Protein AF-A0A519ZP17-F1 (afdb_monomer)

Sequence (312 aa):
MTKTNIVWSWAARLLVGLALVLLCAWGAALWYFNRPVEPPTRAQSQVAFERAVSWFKANEQTVLQDSNSALWLMIDHAARIKQDAYLGGLVQRHLALVYPQNNAAQDIWHRIVAPDGAAGRYTASERDGWDPYQRFLAYALTCDGSLSADPDVAAHLSPQACRPMHRKVWAGDPVCSTHQAVGLMLMQRERCGDQAAVSTVLDEVVADIDEQLHWDVVVRDAYLQRVLLLMWHADSASAAKPIWLVRVLRAQSADGGWSPRRQMPEWPAWLQPSLVRDFAARWRPGLAAHAGNASDFHASAQGLLITALASR

Mean predicted aligned error: 4.71 Å

Radius of gyration: 22.15 Å; Cα contacts (8 Å, |Δi|>4): 394; chains: 1; bounding box: 51×78×59 Å

Secondary structure (DSSP, 8-state):
--HHHHHHHHHHHHHHHHHHHHHHHHHHHHHHHT---PPPPHHHHHHHHHHHHHHHHHTHHHHHT---HHHHHHHHHHHHHHT-HHHHHHHHHHHHHHS-TTTGGG-TTHHHH-TTS------HHHHHTS-HHHHHHHHHHH--HHHHT-HHHHHHTSTTTT-SHIIIIITT-TTHHHHHHHHHHHHHHHT-S-HHHHHHHHHHHHHHHHHHHHH--SBSHHHHHHHHHHHHHTTSGGGS-HHHHHHHHHTB-TTS-B-SS-B-TTS-GGG-HHHHHHHHHHH-GGG-TT---S-BHHHHHHHHHHHHHHT-

Foldseek 3Di:
DDPVVVVVVVVVVVVVVVVVVVVVVLVVLLCVLQPADDFDDLVLLVVLLVLLVLLCVVCLVVLLPDPQLLLLLLLLLLCVLVVPPSSVVSSVSSCCVVPPPVCQQQDCSNCSNVVPTHRHDDDPVVLVPDDLLVLLLSCLRRLDPVSVPPVSNVLLLDLCNCPPVVVRCVVHPVCRLLSSLSSLVSNCVVVRDDVVSSVVSNVSSLVVLLVSSSNPQWDALSLLSSQLSQCVVVLANVSDRSSSLVQLSLQQDPSSAHDRDTANSPDDPVPGPLVVQVVVCVVPVVSCPRPDPDGDSSRSSSSSSSSSSSND

Structure (mmCIF, N/CA/C/O backbone):
data_AF-A0A519ZP17-F1
#
_entry.id   AF-A0A519ZP17-F1
#
loop_
_atom_site.group_PDB
_atom_site.id
_atom_site.type_symbol
_atom_site.label_atom_id
_atom_site.label_alt_id
_atom_site.label_comp_id
_atom_site.label_asym_id
_atom_site.label_entity_id
_atom_site.label_seq_id
_atom_site.pdbx_PDB_ins_code
_atom_site.Cartn_x
_atom_site.Cartn_y
_atom_site.Cartn_z
_atom_site.occupancy
_atom_site.B_iso_or_equiv
_atom_site.auth_seq_id
_atom_site.auth_comp_id
_atom_site.auth_asym_id
_atom_site.auth_atom_id
_atom_site.pdbx_PDB_model_num
ATOM 1 N N . MET A 1 1 ? -13.020 47.533 -37.081 1.00 55.62 1 MET A N 1
ATOM 2 C CA . MET A 1 1 ? -12.930 46.517 -36.007 1.00 55.62 1 MET A CA 1
ATOM 3 C C . MET A 1 1 ? -14.091 45.551 -36.155 1.00 55.62 1 MET A C 1
ATOM 5 O O . MET A 1 1 ? -15.238 45.962 -36.049 1.00 55.62 1 MET A O 1
ATOM 9 N N . THR A 1 2 ? -13.808 44.302 -36.504 1.00 63.81 2 THR A N 1
ATOM 10 C CA . THR A 1 2 ? -14.814 43.279 -36.806 1.00 63.81 2 THR A CA 1
ATOM 11 C C . THR A 1 2 ? -15.358 42.665 -35.513 1.00 63.81 2 THR A C 1
ATOM 13 O O . THR A 1 2 ? -14.607 42.431 -34.567 1.00 63.81 2 THR A O 1
ATOM 16 N N . LYS A 1 3 ? -16.671 42.388 -35.460 1.00 71.12 3 LYS A N 1
ATOM 17 C CA . LYS A 1 3 ? -17.362 41.776 -34.302 1.00 71.12 3 LYS A CA 1
ATOM 18 C C . LYS A 1 3 ? -16.679 40.497 -33.786 1.00 71.12 3 LYS A C 1
ATOM 20 O O . LYS A 1 3 ? -16.780 40.182 -32.605 1.00 71.12 3 LYS A O 1
ATOM 25 N N . THR A 1 4 ? -15.936 39.803 -34.647 1.00 74.31 4 THR A N 1
ATOM 26 C CA . THR A 1 4 ? -15.132 38.622 -34.315 1.00 74.31 4 THR A CA 1
ATOM 27 C C . THR A 1 4 ? -14.097 38.893 -33.220 1.00 74.31 4 THR A C 1
ATOM 29 O O . THR A 1 4 ? -13.963 38.080 -32.313 1.00 74.31 4 THR A O 1
ATOM 32 N N . ASN A 1 5 ? -13.422 40.048 -33.226 1.00 77.25 5 ASN A N 1
ATOM 33 C CA . ASN A 1 5 ? -12.350 40.339 -32.262 1.00 77.25 5 ASN A CA 1
ATOM 34 C C . ASN A 1 5 ? -12.874 40.513 -30.827 1.00 77.25 5 ASN A C 1
ATOM 36 O O . ASN A 1 5 ? -12.161 40.226 -29.869 1.00 77.25 5 ASN A O 1
ATOM 40 N N . ILE A 1 6 ? -14.131 40.941 -30.675 1.00 81.12 6 ILE A N 1
ATOM 41 C CA . ILE A 1 6 ? -14.766 41.124 -29.365 1.00 81.12 6 ILE A CA 1
ATOM 42 C C . ILE A 1 6 ? -15.122 39.762 -28.753 1.00 81.12 6 ILE A C 1
ATOM 44 O O . ILE A 1 6 ? -14.829 39.517 -27.585 1.00 81.12 6 ILE A O 1
ATOM 48 N N . VAL A 1 7 ? -15.702 38.845 -29.537 1.00 83.06 7 VAL A N 1
ATOM 49 C CA . VAL A 1 7 ? -16.111 37.511 -29.052 1.00 83.06 7 VAL A CA 1
ATOM 50 C C . VAL A 1 7 ? -14.903 36.694 -28.582 1.00 83.06 7 VAL A C 1
ATOM 52 O O . VAL A 1 7 ? -14.936 36.129 -27.488 1.00 83.06 7 VAL A O 1
ATOM 55 N N . TRP A 1 8 ? -13.808 36.706 -29.349 1.00 86.25 8 TRP A N 1
ATOM 56 C CA . TRP A 1 8 ? -12.568 36.027 -28.961 1.00 86.25 8 TRP A CA 1
ATOM 57 C C . TRP A 1 8 ? -11.977 36.577 -27.655 1.00 86.25 8 TRP A C 1
ATOM 59 O O . TRP A 1 8 ? -11.499 35.793 -26.835 1.00 86.25 8 TRP A O 1
ATOM 69 N N . SER A 1 9 ? -12.068 37.890 -27.395 1.00 90.12 9 SER A N 1
ATOM 70 C CA . SER A 1 9 ? -11.546 38.456 -26.143 1.00 90.12 9 SER A CA 1
ATOM 71 C C . SER A 1 9 ? -12.355 38.027 -24.917 1.00 90.12 9 SER A C 1
ATOM 73 O O . SER A 1 9 ? -11.781 37.799 -23.855 1.00 90.12 9 SER A O 1
ATOM 75 N N . TRP A 1 10 ? -13.682 37.903 -25.042 1.00 93.88 10 TRP A N 1
ATOM 76 C CA . TRP A 1 10 ? -14.537 37.434 -23.943 1.00 93.88 10 TRP A CA 1
ATOM 77 C C . TRP A 1 10 ? -14.325 35.952 -23.640 1.00 93.88 10 TRP A C 1
ATOM 79 O O . TRP A 1 10 ? -14.161 35.597 -22.475 1.00 93.88 10 TRP A O 1
ATOM 89 N N . ALA A 1 11 ? -14.260 35.107 -24.673 1.00 93.31 11 ALA A N 1
ATOM 90 C CA . ALA A 1 11 ? -13.988 33.682 -24.505 1.00 93.31 11 ALA A CA 1
ATOM 91 C C . ALA A 1 11 ? -12.621 33.443 -23.843 1.00 93.31 11 ALA A C 1
ATOM 93 O O . ALA A 1 11 ? -12.532 32.687 -22.879 1.00 93.31 11 ALA A O 1
ATOM 94 N N . ALA A 1 12 ? -11.574 34.147 -24.291 1.00 95.12 12 ALA A N 1
ATOM 95 C CA . ALA A 1 12 ? -10.247 34.056 -23.684 1.00 95.12 12 ALA A CA 1
ATOM 96 C C . ALA A 1 12 ? -10.251 34.483 -22.206 1.00 95.12 12 ALA A C 1
ATOM 98 O O . ALA A 1 12 ? -9.712 33.772 -21.363 1.00 95.12 12 ALA A O 1
ATOM 99 N N . ARG A 1 13 ? -10.907 35.602 -21.862 1.00 96.00 13 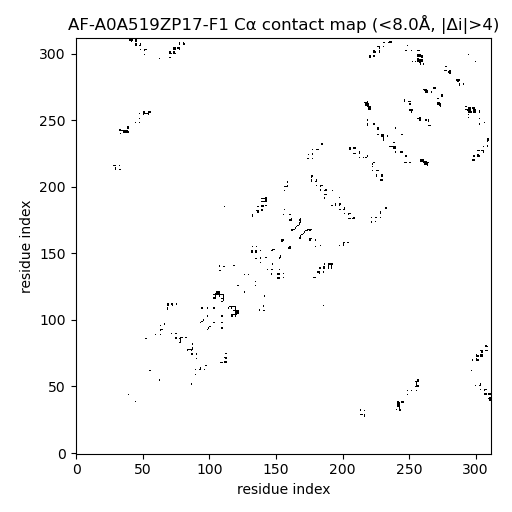ARG A N 1
ATOM 100 C CA . ARG A 1 13 ? -11.034 36.059 -20.464 1.00 96.00 13 ARG A CA 1
ATOM 101 C C . ARG A 1 13 ? -11.785 35.057 -19.590 1.00 96.00 13 ARG A C 1
ATOM 103 O O . ARG A 1 13 ? -11.377 34.834 -18.456 1.00 96.00 13 ARG A O 1
ATOM 110 N N . LEU A 1 14 ? -12.851 34.448 -20.110 1.00 96.50 14 LEU A N 1
ATOM 111 C CA . LEU A 1 14 ? -13.619 33.435 -19.388 1.00 96.50 14 LEU A CA 1
ATOM 112 C C . LEU A 1 14 ? -12.800 32.159 -19.166 1.00 96.50 14 LEU A C 1
ATOM 114 O O . LEU A 1 14 ? -12.802 31.633 -18.058 1.00 96.50 14 LEU A O 1
ATOM 118 N N . LEU A 1 15 ? -12.062 31.693 -20.178 1.00 96.44 15 LEU A N 1
ATOM 119 C CA . LEU A 1 15 ? -11.172 30.535 -20.053 1.00 96.44 15 LEU A CA 1
ATOM 120 C C . LEU A 1 15 ? -10.050 30.786 -19.043 1.00 96.44 15 LEU A C 1
ATOM 122 O O . LEU A 1 15 ? -9.789 29.928 -18.205 1.00 96.44 15 LEU A O 1
ATOM 126 N N . VAL A 1 16 ? -9.429 31.968 -19.075 1.00 96.88 16 VAL A N 1
ATOM 127 C CA . VAL A 1 16 ? -8.419 32.365 -18.082 1.00 96.88 16 VAL A CA 1
ATOM 128 C C . VAL A 1 16 ? -9.035 32.435 -16.686 1.00 96.88 16 VAL A C 1
ATOM 130 O O . VAL A 1 16 ? -8.474 31.878 -15.748 1.00 96.88 16 VAL A O 1
ATOM 133 N N . GLY A 1 17 ? -10.207 33.059 -16.540 1.00 96.69 17 GLY A N 1
ATOM 134 C CA . GLY A 1 17 ? -10.924 33.120 -15.266 1.00 96.69 17 GLY A CA 1
ATOM 135 C C . GLY A 1 17 ? -11.247 31.732 -14.712 1.00 96.69 17 GLY A C 1
ATOM 136 O O . GLY A 1 17 ? -10.988 31.462 -13.542 1.00 96.69 17 GLY A O 1
ATOM 137 N N . LEU A 1 18 ? -11.736 30.822 -15.557 1.00 96.50 18 LEU A N 1
ATOM 138 C CA . LEU A 1 18 ? -12.014 29.439 -15.176 1.00 96.50 18 LEU A CA 1
ATOM 139 C C . LEU A 1 18 ? -10.736 28.690 -14.780 1.00 96.50 18 LEU A C 1
ATOM 141 O O . LEU A 1 18 ? -10.725 28.016 -13.754 1.00 96.50 18 LEU A O 1
ATOM 145 N N . ALA A 1 19 ? -9.655 28.830 -15.551 1.00 96.81 19 ALA A N 1
ATOM 146 C CA . ALA A 1 19 ? -8.371 28.208 -15.239 1.00 96.81 19 ALA A CA 1
ATOM 147 C C . ALA A 1 19 ? -7.822 28.684 -13.885 1.00 96.81 19 ALA A C 1
ATOM 149 O O . ALA A 1 19 ? -7.360 27.864 -13.096 1.00 96.81 19 ALA A O 1
ATOM 150 N N . LEU A 1 20 ? -7.932 29.982 -13.582 1.00 97.62 20 LEU A N 1
ATOM 151 C CA . LEU A 1 20 ? -7.538 30.539 -12.286 1.00 97.62 20 LEU A CA 1
ATOM 152 C C . LEU A 1 20 ? -8.388 29.980 -11.143 1.00 97.62 20 LEU A C 1
ATOM 154 O O . LEU A 1 20 ? -7.837 29.576 -10.124 1.00 97.62 20 LEU A O 1
ATOM 158 N N . VAL A 1 21 ? -9.711 29.895 -11.315 1.00 96.94 21 VAL A N 1
ATOM 159 C CA . VAL A 1 21 ? -10.602 29.298 -10.306 1.00 96.94 21 VAL A CA 1
ATOM 160 C C . VAL A 1 21 ? -10.237 27.837 -10.050 1.00 96.94 21 VAL A C 1
ATOM 162 O O . VAL A 1 21 ? -10.131 27.435 -8.893 1.00 96.94 21 VAL A O 1
ATOM 165 N N . LEU A 1 22 ? -10.000 27.050 -11.103 1.00 94.44 22 LEU A N 1
ATOM 166 C CA . LEU A 1 22 ? -9.597 25.648 -10.974 1.00 94.44 22 LEU A CA 1
ATOM 167 C C . LEU A 1 22 ? -8.231 25.508 -10.294 1.00 94.44 22 LEU A C 1
ATOM 169 O O . LEU A 1 22 ? -8.074 24.651 -9.429 1.00 94.44 22 LEU A O 1
ATOM 173 N N . LEU A 1 23 ? -7.269 26.370 -10.630 1.00 95.31 23 LEU A N 1
ATOM 174 C CA . LEU A 1 23 ? -5.950 26.382 -10.003 1.00 95.31 23 LEU A CA 1
ATOM 175 C C . LEU A 1 23 ? -6.035 26.744 -8.514 1.00 95.31 23 LEU A C 1
ATOM 177 O O . LEU A 1 23 ? -5.423 26.073 -7.686 1.00 95.31 23 LEU A O 1
ATOM 181 N N . CYS A 1 24 ? -6.823 27.759 -8.153 1.00 96.38 24 CYS A N 1
ATOM 182 C CA . CYS A 1 24 ? -7.057 28.134 -6.760 1.00 96.38 24 CYS A CA 1
ATOM 183 C C . CYS A 1 24 ? -7.782 27.027 -5.987 1.00 96.38 24 CYS A C 1
ATOM 185 O O . CYS A 1 24 ? -7.394 26.720 -4.863 1.00 96.38 24 CYS A O 1
ATOM 187 N N . ALA A 1 25 ? -8.799 26.400 -6.585 1.00 91.50 25 ALA A N 1
ATOM 188 C CA . ALA A 1 25 ? -9.511 25.280 -5.978 1.00 91.50 25 ALA A CA 1
ATOM 189 C C . ALA A 1 25 ? -8.583 24.076 -5.758 1.00 91.50 25 ALA A C 1
ATOM 191 O O . ALA A 1 25 ? -8.610 23.466 -4.691 1.00 91.50 25 ALA A O 1
ATOM 192 N N . TRP A 1 26 ? -7.722 23.772 -6.732 1.00 90.94 26 TRP A N 1
ATOM 193 C CA . TRP A 1 26 ? -6.713 22.724 -6.618 1.00 90.94 26 TRP A CA 1
ATOM 194 C C . TRP A 1 26 ? -5.678 23.038 -5.533 1.00 90.94 26 TRP A C 1
ATOM 196 O O . TRP A 1 26 ? -5.412 22.194 -4.683 1.00 90.94 26 TRP A O 1
ATOM 206 N N . GLY A 1 27 ? -5.153 24.266 -5.493 1.00 94.88 27 GLY A N 1
ATOM 207 C CA . GLY A 1 27 ? -4.228 24.708 -4.447 1.00 94.88 27 GLY A CA 1
ATOM 208 C C . GLY A 1 27 ? -4.847 24.650 -3.047 1.00 94.88 27 GLY A C 1
ATOM 209 O O . GLY A 1 27 ? -4.216 24.163 -2.111 1.00 94.88 27 GLY A O 1
ATOM 210 N N . ALA A 1 28 ? -6.108 25.070 -2.906 1.00 93.62 28 ALA A N 1
ATOM 211 C CA . ALA A 1 28 ? -6.853 24.967 -1.654 1.00 93.62 28 ALA A CA 1
ATOM 212 C C . ALA A 1 28 ? -7.086 23.507 -1.241 1.00 93.62 28 ALA A C 1
ATOM 214 O O . ALA A 1 28 ? -6.937 23.178 -0.065 1.00 93.62 28 ALA A O 1
ATOM 215 N N . ALA A 1 29 ? -7.405 22.624 -2.195 1.00 90.12 29 ALA A N 1
ATOM 216 C CA . ALA A 1 29 ? -7.529 21.193 -1.946 1.00 90.12 29 ALA A CA 1
ATOM 217 C C . ALA A 1 29 ? -6.195 20.604 -1.469 1.00 90.12 29 ALA A C 1
ATOM 219 O O . ALA A 1 29 ? -6.153 20.009 -0.396 1.00 90.12 29 ALA A O 1
ATOM 220 N N . LEU A 1 30 ? -5.098 20.824 -2.198 1.00 93.69 30 LEU A N 1
ATOM 221 C CA . LEU A 1 30 ? -3.771 20.335 -1.814 1.00 93.69 30 LEU A CA 1
ATOM 222 C C . LEU A 1 30 ? -3.359 20.806 -0.421 1.00 93.69 30 LEU A C 1
ATOM 224 O O . LEU A 1 30 ? -2.931 19.986 0.392 1.00 93.69 30 LEU A O 1
ATOM 228 N N . TRP A 1 31 ? -3.538 22.096 -0.123 1.00 95.44 31 TRP A N 1
ATOM 229 C CA . TRP A 1 31 ? -3.288 22.632 1.212 1.00 95.44 31 TRP A CA 1
ATOM 230 C C . TRP A 1 31 ? -4.156 21.933 2.258 1.00 95.44 31 TRP A C 1
ATOM 232 O O . TRP A 1 31 ? -3.644 21.457 3.267 1.00 95.44 31 TRP A O 1
ATOM 242 N N . TYR A 1 32 ? -5.461 21.812 2.006 1.00 94.06 32 TYR A N 1
ATOM 243 C CA . TYR A 1 32 ? -6.393 21.193 2.941 1.00 94.06 32 TYR A CA 1
ATOM 244 C C . TYR A 1 32 ? -6.018 19.734 3.229 1.00 94.06 32 TYR A C 1
ATOM 246 O O . TYR A 1 32 ? -5.981 19.342 4.394 1.00 94.06 32 TYR A O 1
ATOM 254 N N . PHE A 1 33 ? -5.689 18.940 2.209 1.00 92.44 33 PHE A N 1
ATOM 255 C CA . PHE A 1 33 ? -5.347 17.520 2.355 1.00 92.44 33 PHE A CA 1
ATOM 256 C C . PHE A 1 33 ? -3.939 17.264 2.913 1.00 92.44 33 PHE A C 1
ATOM 258 O O . PHE A 1 33 ? -3.651 16.144 3.329 1.00 92.44 33 PHE A O 1
ATOM 265 N N . ASN A 1 34 ? -3.095 18.297 2.992 1.00 95.81 34 ASN A N 1
ATOM 266 C CA . ASN A 1 34 ? -1.753 18.236 3.579 1.00 95.81 34 ASN A CA 1
ATOM 267 C C . ASN A 1 34 ? -1.584 19.120 4.824 1.00 95.81 34 ASN A C 1
ATOM 269 O O . ASN A 1 34 ? -0.463 19.295 5.304 1.00 95.81 34 ASN A O 1
ATOM 273 N N . ARG A 1 35 ? -2.670 19.699 5.348 1.00 96.56 35 ARG A N 1
ATOM 274 C CA . ARG A 1 35 ? -2.608 20.611 6.494 1.00 96.56 35 ARG A CA 1
ATOM 275 C C . ARG A 1 35 ? -2.089 19.896 7.748 1.00 96.56 35 ARG A C 1
ATOM 277 O O . ARG A 1 35 ? -2.378 18.709 7.934 1.00 96.56 35 ARG A O 1
ATOM 284 N N . PRO A 1 36 ? -1.392 20.607 8.648 1.00 97.00 36 PRO A N 1
ATOM 285 C CA . PRO A 1 36 ? -1.054 20.054 9.949 1.00 97.00 36 PRO A CA 1
ATOM 286 C C . PRO A 1 36 ? -2.335 19.757 10.736 1.00 97.00 36 PRO A C 1
ATOM 288 O O . PRO A 1 36 ? -3.261 20.569 10.783 1.00 97.00 36 PRO A O 1
ATOM 291 N N . VAL A 1 37 ? -2.380 18.583 11.353 1.00 97.50 37 VAL A N 1
ATOM 292 C CA . VAL A 1 37 ? -3.405 18.179 12.319 1.00 97.50 37 VAL A CA 1
ATOM 293 C C . VAL A 1 37 ? -2.725 17.431 13.454 1.00 97.50 37 VAL A C 1
ATOM 295 O O . VAL A 1 37 ? -1.605 16.941 13.290 1.00 97.50 37 VAL A O 1
ATOM 298 N N . GLU A 1 38 ? -3.402 17.324 14.590 1.00 97.00 38 GLU A N 1
ATOM 299 C CA . GLU A 1 38 ? -2.928 16.466 15.670 1.00 97.00 38 GLU A CA 1
ATOM 300 C C . GLU A 1 38 ? -2.868 15.002 15.200 1.00 97.00 38 GLU A C 1
ATOM 302 O O . GLU A 1 38 ? -3.787 14.538 14.509 1.00 97.00 38 GLU A O 1
ATOM 307 N N . PRO A 1 39 ? -1.794 14.265 15.535 1.00 96.75 39 PRO A N 1
ATOM 308 C CA . PRO A 1 39 ? -1.727 12.837 15.263 1.00 96.75 39 PRO A CA 1
ATOM 309 C C . PRO A 1 39 ? -2.848 12.098 16.006 1.00 96.75 39 PRO A C 1
ATOM 311 O O . PRO A 1 39 ? -3.159 12.458 17.145 1.00 96.75 39 PRO A O 1
ATOM 314 N N . PRO A 1 40 ? -3.445 11.049 15.405 1.00 97.06 40 PRO A N 1
ATOM 315 C CA . PRO A 1 40 ? -4.357 10.175 16.124 1.00 97.06 40 PRO A CA 1
ATOM 316 C C . PRO A 1 40 ? -3.702 9.633 17.389 1.00 97.06 40 PRO A C 1
ATOM 318 O O . PRO A 1 40 ? -2.529 9.255 17.388 1.00 97.06 40 PRO A O 1
ATOM 321 N N . THR A 1 41 ? -4.463 9.570 18.474 1.00 97.12 41 THR A N 1
ATOM 322 C CA . THR A 1 41 ? -3.961 8.979 19.712 1.00 97.12 41 THR A CA 1
ATOM 323 C C . THR A 1 41 ? -3.828 7.466 19.552 1.00 97.12 41 THR A C 1
ATOM 325 O O . THR A 1 41 ? -4.578 6.832 18.804 1.00 97.12 41 THR A O 1
ATOM 328 N N . ARG A 1 42 ? -2.926 6.849 20.325 1.00 96.88 42 ARG A N 1
ATOM 329 C CA . ARG A 1 42 ? -2.805 5.381 20.380 1.00 96.88 42 ARG A CA 1
ATOM 330 C C . ARG A 1 42 ? -4.145 4.695 20.654 1.00 96.88 42 ARG A C 1
ATOM 332 O O . ARG A 1 42 ? -4.436 3.670 20.049 1.00 96.88 42 ARG A O 1
ATOM 339 N N . ALA A 1 43 ? -4.976 5.284 21.517 1.00 97.88 43 ALA A N 1
ATOM 340 C CA . ALA A 1 43 ? -6.309 4.775 21.831 1.00 97.88 43 ALA A CA 1
ATOM 341 C C . ALA A 1 43 ? -7.256 4.812 20.619 1.00 97.88 43 ALA A C 1
ATOM 343 O O . ALA A 1 43 ? -7.972 3.844 20.383 1.00 97.88 43 ALA A O 1
ATOM 344 N N . GLN A 1 44 ? -7.238 5.884 19.818 1.00 97.69 44 GLN A N 1
ATOM 345 C CA . GLN A 1 44 ? -8.034 5.956 18.584 1.00 97.69 44 GLN A CA 1
ATOM 346 C C . GLN A 1 44 ? -7.613 4.872 17.584 1.00 97.69 44 GLN A C 1
ATOM 348 O O . GLN A 1 44 ? -8.469 4.180 17.033 1.00 97.69 44 GLN A O 1
ATOM 353 N N . SER A 1 45 ? -6.305 4.687 17.392 1.00 97.75 45 SER A N 1
ATOM 354 C CA . SER A 1 45 ? -5.760 3.636 16.525 1.00 97.75 45 SER A CA 1
ATOM 355 C C . SER A 1 45 ? -6.092 2.231 17.039 1.00 97.75 45 SER A C 1
ATOM 357 O O . SER A 1 45 ? -6.437 1.359 16.248 1.00 97.75 45 SER A O 1
ATOM 359 N N . GLN A 1 46 ? -6.046 2.018 18.359 1.00 98.12 46 GLN A N 1
ATOM 360 C CA . GLN A 1 46 ? -6.408 0.749 18.996 1.00 98.12 46 GLN A CA 1
ATOM 361 C C . GLN A 1 46 ? -7.887 0.402 18.782 1.00 98.12 46 GLN A C 1
ATOM 363 O O . GLN A 1 46 ? -8.196 -0.714 18.374 1.00 98.12 46 GLN A O 1
ATOM 368 N N . VAL A 1 47 ? -8.798 1.359 18.985 1.00 98.31 47 VAL A N 1
ATOM 369 C CA . VAL A 1 47 ? -10.234 1.152 18.727 1.00 98.31 47 VAL A CA 1
ATOM 370 C C . VAL A 1 47 ? -10.476 0.801 17.258 1.00 98.31 47 VAL A C 1
ATOM 372 O O . VAL A 1 47 ? -11.258 -0.098 16.952 1.00 98.31 47 VAL A O 1
ATOM 375 N N . ALA A 1 48 ? -9.792 1.476 16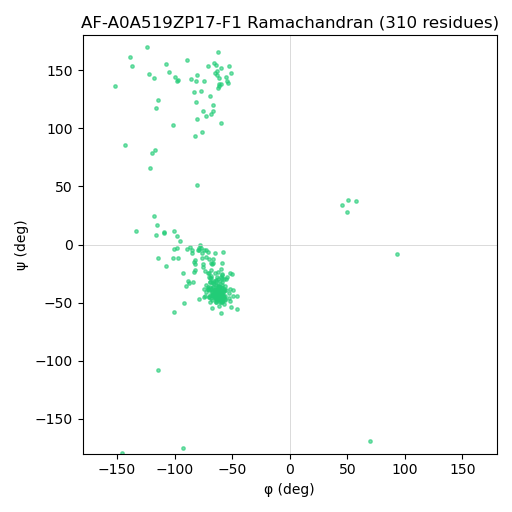.331 1.00 98.19 48 ALA A N 1
ATOM 376 C CA . ALA A 1 48 ? -9.899 1.153 14.912 1.00 98.19 48 ALA A CA 1
ATOM 377 C C . ALA A 1 48 ? -9.370 -0.260 14.599 1.00 98.19 48 ALA A C 1
ATOM 379 O O . ALA A 1 48 ? -10.021 -0.995 13.857 1.00 98.19 48 ALA A O 1
ATOM 380 N N . PHE A 1 49 ? -8.254 -0.672 15.208 1.00 98.62 49 PHE A N 1
ATOM 381 C CA . PHE A 1 49 ? -7.718 -2.031 15.084 1.00 98.62 49 PHE A CA 1
ATOM 382 C C . PHE A 1 49 ? -8.716 -3.091 15.581 1.00 98.62 49 PHE A C 1
ATOM 384 O O . PHE A 1 49 ? -9.006 -4.050 14.873 1.00 98.62 49 PHE A O 1
ATOM 391 N N . GLU A 1 50 ? -9.316 -2.905 16.757 1.00 98.56 50 GLU A N 1
ATOM 392 C CA . GLU A 1 50 ? -10.293 -3.850 17.326 1.00 98.56 50 GLU A CA 1
ATOM 393 C C . GLU A 1 50 ? -11.552 -3.994 16.459 1.00 98.56 50 GLU A C 1
ATOM 395 O O . GLU A 1 50 ? -12.089 -5.096 16.283 1.00 98.56 50 GLU A O 1
ATOM 400 N N . ARG A 1 51 ? -12.010 -2.888 15.862 1.00 98.56 51 ARG A N 1
ATOM 401 C CA . ARG A 1 51 ? -13.105 -2.902 14.885 1.00 98.56 51 ARG A CA 1
ATOM 402 C C . ARG A 1 51 ? -12.715 -3.660 13.617 1.00 98.56 51 ARG A C 1
ATOM 404 O O . ARG A 1 51 ? -13.523 -4.441 13.123 1.00 98.56 51 ARG A O 1
ATOM 411 N N . ALA A 1 52 ? -11.481 -3.499 13.140 1.00 98.56 52 ALA A N 1
ATOM 412 C CA . ALA A 1 52 ? -10.961 -4.257 12.006 1.00 98.56 52 ALA A CA 1
ATOM 413 C C . ALA A 1 52 ? -10.912 -5.762 12.311 1.00 98.56 52 ALA A C 1
ATOM 415 O O . ALA A 1 52 ? -11.421 -6.564 11.533 1.00 98.56 52 ALA A O 1
ATOM 416 N N . VAL A 1 53 ? -10.405 -6.161 13.482 1.00 98.75 53 VAL A N 1
ATOM 417 C CA . VAL A 1 53 ? -10.428 -7.565 13.933 1.00 98.75 53 VAL A CA 1
ATOM 418 C C . VAL A 1 53 ? -11.859 -8.111 13.984 1.00 98.75 53 VAL A C 1
ATOM 420 O O . VAL A 1 53 ? -12.113 -9.240 13.562 1.00 98.75 53 VAL A O 1
ATOM 423 N N . SER A 1 54 ? -12.812 -7.310 14.462 1.00 98.56 54 SER A N 1
ATOM 424 C CA . SER A 1 54 ? -14.231 -7.686 14.492 1.00 98.56 54 SER A CA 1
ATOM 425 C C . SER A 1 54 ? -14.806 -7.889 13.087 1.00 98.56 54 SER A C 1
ATOM 427 O O . SER A 1 54 ? -15.536 -8.854 12.862 1.00 98.56 54 SER A O 1
ATOM 429 N N . TRP A 1 55 ? -14.421 -7.045 12.125 1.00 98.38 55 TRP A N 1
ATOM 430 C CA . TRP A 1 55 ? -14.775 -7.223 10.718 1.00 98.38 55 TRP A CA 1
ATOM 431 C C . TRP A 1 55 ? -14.228 -8.540 10.156 1.00 98.38 55 TRP A C 1
ATOM 433 O O . TRP A 1 55 ? -14.974 -9.292 9.528 1.00 98.38 55 TRP A O 1
ATOM 443 N N . PHE A 1 56 ? -12.964 -8.870 10.443 1.00 98.62 56 PHE A N 1
ATOM 444 C CA . PHE A 1 56 ? -12.355 -10.137 10.028 1.00 98.62 56 PHE A CA 1
ATOM 445 C C . PHE A 1 56 ? -13.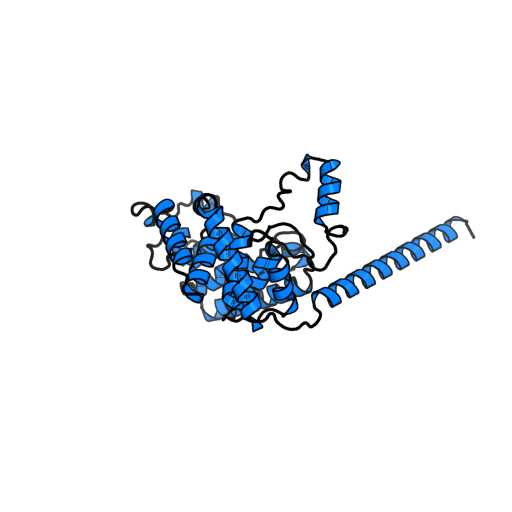068 -11.356 10.620 1.00 98.62 56 PHE A C 1
ATOM 447 O O . PHE A 1 56 ? -13.220 -12.351 9.922 1.00 98.62 56 PHE A O 1
ATOM 454 N N . LYS A 1 57 ? -13.538 -11.288 11.873 1.00 98.62 57 LYS A N 1
ATOM 455 C CA . LYS A 1 57 ? -14.359 -12.351 12.492 1.00 98.62 57 LYS A CA 1
ATOM 456 C C . LYS A 1 57 ? -15.693 -12.532 11.778 1.00 98.62 57 LYS A C 1
ATOM 458 O O . LYS A 1 57 ? -16.100 -13.656 11.505 1.00 98.62 57 LYS A O 1
ATOM 463 N N . ALA A 1 58 ? -16.365 -11.429 11.457 1.00 98.38 58 ALA A N 1
ATOM 464 C CA . ALA A 1 58 ? -17.659 -11.460 10.781 1.00 98.38 58 ALA A CA 1
ATOM 465 C C . ALA A 1 58 ? -17.571 -11.927 9.316 1.00 98.38 58 ALA A C 1
ATOM 467 O O . ALA A 1 58 ? -18.553 -12.434 8.782 1.00 98.38 58 ALA A O 1
ATOM 468 N N . ASN A 1 59 ? -16.406 -11.772 8.677 1.00 98.12 59 ASN A N 1
ATOM 469 C CA . ASN A 1 59 ? -16.184 -12.084 7.262 1.00 98.12 59 ASN A CA 1
ATOM 470 C C . ASN A 1 59 ? -15.176 -13.228 7.045 1.00 98.12 59 ASN A C 1
ATOM 472 O O . ASN A 1 59 ? -14.676 -13.393 5.933 1.00 98.12 59 ASN A O 1
ATOM 476 N N . GLU A 1 60 ? -14.880 -14.024 8.080 1.00 98.38 60 GLU A N 1
ATOM 477 C CA . GLU A 1 60 ? -13.810 -15.034 8.059 1.00 98.38 60 GLU A CA 1
ATOM 478 C C . GLU A 1 60 ? -13.925 -15.987 6.861 1.00 98.38 60 GLU A C 1
ATOM 480 O O . GLU A 1 60 ? -12.941 -16.219 6.163 1.00 98.38 60 GLU A O 1
ATOM 485 N N . GLN A 1 61 ? -15.127 -16.500 6.582 1.00 97.75 61 GLN A N 1
ATOM 486 C CA . GLN A 1 61 ? -15.342 -17.452 5.491 1.00 97.75 61 GLN A CA 1
ATOM 487 C C . GLN A 1 61 ? -14.966 -16.868 4.123 1.00 97.75 61 GLN A C 1
ATOM 489 O O . GLN A 1 61 ? -14.342 -17.557 3.321 1.00 97.75 61 GLN A O 1
ATOM 494 N N . THR A 1 62 ? -15.339 -15.615 3.860 1.00 96.44 62 THR A N 1
ATOM 495 C CA . THR A 1 62 ? -15.011 -14.924 2.606 1.00 96.44 62 THR A CA 1
ATOM 496 C C . THR A 1 62 ? -13.520 -14.623 2.534 1.00 96.44 62 THR A C 1
ATOM 498 O O . THR A 1 62 ? -12.901 -14.842 1.500 1.00 96.44 62 THR A O 1
ATOM 501 N N . VAL A 1 63 ? -12.932 -14.158 3.640 1.00 97.50 63 VAL A N 1
ATOM 502 C CA . VAL A 1 63 ? -11.502 -13.833 3.716 1.00 97.50 63 VAL A CA 1
ATOM 503 C C . VAL A 1 63 ? -10.646 -15.069 3.437 1.00 97.50 63 VAL A C 1
ATOM 505 O O . VAL A 1 63 ? -9.733 -14.995 2.625 1.00 97.50 63 VAL A O 1
ATOM 508 N N . LEU A 1 64 ? -10.965 -16.220 4.041 1.00 97.19 64 LEU A N 1
ATOM 509 C CA . LEU A 1 64 ? -10.210 -17.469 3.869 1.00 97.19 64 LEU A CA 1
ATOM 510 C C . LEU A 1 64 ? -10.150 -17.974 2.417 1.00 97.19 64 LEU A C 1
ATOM 512 O O . LEU A 1 64 ? -9.258 -18.754 2.097 1.00 97.19 64 LEU A O 1
ATOM 516 N N . GLN A 1 65 ? -11.077 -17.549 1.554 1.00 95.31 65 GLN A N 1
ATOM 517 C CA . GLN A 1 65 ? -11.119 -17.945 0.143 1.00 95.31 65 GLN A CA 1
ATOM 518 C C . GLN A 1 65 ? -10.173 -17.132 -0.748 1.00 95.31 65 GLN A C 1
ATOM 520 O O . GLN A 1 65 ? -9.952 -17.516 -1.895 1.00 95.31 65 GLN A O 1
ATOM 525 N N . ASP A 1 66 ? -9.629 -16.020 -0.256 1.00 95.38 66 ASP A N 1
ATOM 526 C CA . ASP A 1 66 ? -8.730 -15.175 -1.032 1.00 95.38 66 ASP A CA 1
ATOM 527 C C . ASP A 1 66 ? -7.291 -15.714 -0.990 1.00 95.38 66 ASP A C 1
ATOM 529 O O . ASP A 1 66 ? -6.755 -16.036 0.075 1.00 95.38 66 ASP A O 1
ATOM 533 N N . SER A 1 67 ? -6.662 -15.816 -2.160 1.00 93.81 67 SER A N 1
ATOM 534 C CA . SER A 1 67 ? -5.326 -16.390 -2.343 1.00 93.81 67 SER A CA 1
ATOM 535 C C . SER A 1 67 ? -4.205 -15.348 -2.422 1.00 93.81 67 SER A C 1
ATOM 537 O O . SER A 1 67 ? -3.069 -15.697 -2.736 1.00 93.81 67 SER A O 1
ATOM 539 N N . ASN A 1 68 ? -4.482 -14.064 -2.186 1.00 94.50 68 ASN A N 1
ATOM 540 C CA . ASN A 1 68 ? -3.471 -13.020 -2.292 1.00 94.50 68 ASN A CA 1
ATOM 541 C C . ASN A 1 68 ? -2.528 -13.025 -1.078 1.00 94.50 68 ASN A C 1
ATOM 543 O O . ASN A 1 68 ? -2.793 -12.417 -0.037 1.00 94.50 68 ASN A O 1
ATOM 547 N N . SER A 1 69 ? -1.377 -13.677 -1.234 1.00 95.38 69 SER A N 1
ATOM 548 C CA . SER A 1 69 ? -0.368 -13.825 -0.181 1.00 95.38 69 SER A CA 1
ATOM 549 C C . SER A 1 69 ? 0.180 -12.503 0.368 1.00 95.38 69 SER A C 1
ATOM 551 O O . SER A 1 69 ? 0.585 -12.454 1.529 1.00 95.38 69 SER A O 1
ATOM 553 N N . ALA A 1 70 ? 0.169 -11.412 -0.407 1.00 95.19 70 ALA A N 1
ATOM 554 C CA . ALA A 1 70 ? 0.594 -10.107 0.100 1.00 95.19 70 ALA A CA 1
ATOM 555 C C . ALA A 1 70 ? -0.373 -9.573 1.172 1.00 95.19 70 ALA A C 1
ATOM 557 O O . ALA A 1 70 ? 0.073 -9.004 2.166 1.00 95.19 70 ALA A O 1
ATOM 558 N N . LEU A 1 71 ? -1.683 -9.809 1.025 1.00 97.00 71 LEU A N 1
ATOM 559 C CA . LEU A 1 71 ? -2.684 -9.426 2.031 1.00 97.00 71 LEU A CA 1
ATOM 560 C C . LEU A 1 71 ? -2.569 -10.277 3.292 1.00 97.00 71 LEU A C 1
ATOM 562 O O . LEU A 1 71 ? -2.655 -9.766 4.408 1.00 97.00 71 LEU A O 1
ATOM 566 N N . TRP A 1 72 ? -2.309 -11.571 3.125 1.00 97.94 72 TRP A N 1
ATOM 567 C CA . TRP A 1 72 ? -2.089 -12.481 4.244 1.00 97.94 72 TRP A CA 1
ATOM 568 C C . TRP A 1 72 ? -0.822 -12.156 5.035 1.00 97.94 72 TRP A C 1
ATOM 570 O O . TRP A 1 72 ? -0.838 -12.252 6.262 1.00 97.94 72 TRP A O 1
ATOM 580 N N . LEU A 1 73 ? 0.233 -11.671 4.373 1.00 96.94 73 LEU A N 1
ATOM 581 C CA . LEU A 1 73 ? 1.405 -11.125 5.057 1.00 96.94 73 LEU A CA 1
ATOM 582 C C . LEU A 1 73 ? 1.053 -9.904 5.908 1.00 96.94 73 LEU A C 1
ATOM 584 O O . LEU A 1 73 ? 1.565 -9.770 7.018 1.00 96.94 73 LEU A O 1
ATOM 588 N N . MET A 1 74 ? 0.160 -9.033 5.429 1.00 98.00 74 MET A N 1
ATOM 589 C CA . MET A 1 74 ? -0.283 -7.880 6.217 1.00 98.00 74 MET A CA 1
ATOM 590 C C . MET A 1 74 ? -1.015 -8.317 7.493 1.00 98.00 74 MET A C 1
ATOM 592 O O . MET A 1 74 ? -0.771 -7.750 8.560 1.00 98.00 74 MET A O 1
ATOM 596 N N . ILE A 1 75 ? -1.866 -9.348 7.409 1.00 98.50 75 ILE A N 1
ATOM 597 C CA . ILE A 1 75 ? -2.536 -9.921 8.587 1.00 98.50 75 ILE A CA 1
ATOM 598 C C . ILE A 1 75 ? -1.518 -10.557 9.539 1.00 98.50 75 ILE A C 1
ATOM 600 O O . ILE A 1 75 ? -1.595 -10.308 10.740 1.00 98.50 75 ILE A O 1
ATOM 604 N N . ASP A 1 76 ? -0.564 -11.343 9.029 1.00 98.00 76 ASP A N 1
ATOM 605 C CA . ASP A 1 76 ? 0.478 -11.976 9.851 1.00 98.00 76 ASP A CA 1
ATOM 606 C C . ASP A 1 76 ? 1.313 -10.929 10.603 1.00 98.00 76 ASP A C 1
ATOM 608 O O . ASP A 1 76 ? 1.496 -11.025 11.818 1.00 98.00 76 ASP A O 1
ATOM 612 N N . HIS A 1 77 ? 1.731 -9.859 9.921 1.00 97.38 77 HIS A N 1
ATOM 613 C CA . HIS A 1 77 ? 2.423 -8.743 10.565 1.00 97.38 77 HIS A CA 1
ATOM 614 C C . HIS A 1 77 ? 1.556 -8.075 11.634 1.00 97.38 77 HIS A C 1
ATOM 616 O O . HIS A 1 77 ? 2.022 -7.872 12.755 1.00 97.38 77 HIS A O 1
ATOM 622 N N . ALA A 1 78 ? 0.291 -7.768 11.335 1.00 98.25 78 ALA A N 1
ATOM 623 C CA . ALA A 1 78 ? -0.615 -7.163 12.308 1.00 98.25 78 ALA A CA 1
ATOM 624 C C . ALA A 1 78 ? -0.809 -8.063 13.545 1.00 98.25 78 ALA A C 1
ATOM 626 O O . ALA A 1 78 ? -0.754 -7.576 14.679 1.00 98.25 78 ALA A O 1
ATOM 627 N N . ALA A 1 79 ? -0.954 -9.376 13.336 1.00 98.44 79 ALA A N 1
ATOM 628 C CA . ALA A 1 79 ? -1.063 -10.374 14.394 1.00 98.44 79 ALA A CA 1
ATOM 629 C C . ALA A 1 79 ? 0.171 -10.374 15.303 1.00 98.44 79 ALA A C 1
ATOM 631 O O . ALA A 1 79 ? 0.024 -10.354 16.523 1.00 98.44 79 ALA A O 1
ATOM 632 N N . ARG A 1 80 ? 1.384 -10.332 14.735 1.00 97.19 80 ARG A N 1
ATOM 633 C CA . ARG A 1 80 ? 2.641 -10.294 15.506 1.00 97.19 80 ARG A CA 1
ATOM 634 C C . ARG A 1 80 ? 2.806 -8.996 16.289 1.00 97.19 80 ARG A C 1
ATOM 636 O O . ARG A 1 80 ? 3.173 -9.040 17.459 1.00 97.19 80 ARG A O 1
ATOM 643 N N . ILE A 1 81 ? 2.501 -7.854 15.668 1.00 96.69 81 ILE A N 1
ATOM 644 C CA . ILE A 1 81 ? 2.605 -6.526 16.296 1.00 96.69 81 ILE A CA 1
ATOM 645 C C . ILE A 1 81 ? 1.712 -6.431 17.531 1.00 96.69 81 ILE A C 1
ATOM 647 O O . ILE A 1 81 ? 2.124 -5.896 18.559 1.00 96.69 81 ILE A O 1
ATOM 651 N N . LYS A 1 82 ? 0.480 -6.935 17.424 1.00 97.88 82 LYS A N 1
ATOM 652 C CA . LYS A 1 82 ? -0.533 -6.827 18.480 1.00 97.88 82 LYS A CA 1
ATOM 653 C C . LYS A 1 82 ? -0.634 -8.069 19.358 1.00 97.88 82 LYS A C 1
ATOM 655 O O . LYS A 1 82 ? -1.400 -8.049 20.315 1.00 97.88 82 LYS A O 1
ATOM 660 N N . GLN A 1 83 ? 0.132 -9.115 19.046 1.00 97.94 83 GLN A N 1
ATOM 661 C CA . GLN A 1 83 ? 0.032 -10.439 19.664 1.00 97.94 83 GLN A CA 1
ATOM 662 C C . GLN A 1 83 ? -1.419 -10.965 19.658 1.00 97.94 83 GLN A C 1
ATOM 664 O O . GLN A 1 83 ? -1.883 -11.577 20.619 1.00 97.94 83 GLN A O 1
ATOM 669 N N . ASP A 1 84 ? -2.156 -10.697 18.574 1.00 98.50 84 ASP A N 1
ATOM 670 C CA . ASP A 1 84 ? -3.567 -11.067 18.452 1.00 98.50 84 ASP A CA 1
ATOM 671 C C . ASP A 1 84 ? -3.699 -12.544 18.050 1.00 98.50 84 ASP A C 1
ATOM 673 O O . ASP A 1 84 ? -3.413 -12.942 16.916 1.00 98.50 84 ASP A O 1
ATOM 677 N N . ALA A 1 85 ? -4.143 -13.370 19.000 1.00 98.38 85 ALA A N 1
ATOM 678 C CA . ALA A 1 85 ? -4.264 -14.814 18.815 1.00 98.38 85 ALA A CA 1
ATOM 679 C C . ALA A 1 85 ? -5.289 -15.207 17.737 1.00 98.38 85 ALA A C 1
ATOM 681 O O . ALA A 1 85 ? -5.119 -16.232 17.074 1.00 98.38 85 ALA A O 1
ATOM 682 N N . TYR A 1 86 ? -6.348 -14.410 17.544 1.00 98.69 86 TYR A N 1
ATOM 683 C CA . TYR A 1 86 ? -7.349 -14.695 16.520 1.00 98.69 86 TYR A CA 1
ATOM 684 C C . TYR A 1 86 ? -6.755 -14.507 15.123 1.00 98.69 86 TYR A C 1
ATOM 686 O O . TYR A 1 86 ? -6.866 -15.417 14.302 1.00 98.69 86 TYR A O 1
ATOM 694 N N . LEU A 1 87 ? -6.093 -13.374 14.869 1.00 98.75 87 LEU A N 1
ATOM 695 C CA . LEU A 1 87 ? -5.456 -13.099 13.581 1.00 98.75 87 LEU A CA 1
ATOM 696 C C . LEU A 1 87 ? -4.344 -14.108 13.280 1.00 98.75 87 LEU A C 1
ATOM 698 O O . LEU A 1 87 ? -4.288 -14.636 12.172 1.00 98.75 87 LEU A O 1
ATOM 702 N N . GLY A 1 88 ? -3.517 -14.446 14.276 1.00 98.44 88 GLY A N 1
ATOM 703 C CA . GLY A 1 88 ? -2.500 -15.489 14.125 1.00 98.44 88 GLY A CA 1
ATOM 704 C C . GLY A 1 88 ? -3.119 -16.838 13.742 1.00 98.44 88 GLY A C 1
ATOM 705 O O . GLY A 1 88 ? -2.680 -17.483 12.792 1.00 98.44 88 GLY A O 1
ATOM 706 N N . GLY A 1 89 ? -4.202 -17.238 14.416 1.00 98.31 89 GLY A N 1
ATOM 707 C CA . GLY A 1 89 ? -4.948 -18.447 14.067 1.00 98.31 89 GLY A CA 1
ATOM 708 C C . GLY A 1 89 ? -5.610 -18.384 12.685 1.00 98.31 89 GLY A C 1
ATOM 709 O O . GLY A 1 89 ? -5.685 -19.407 12.007 1.00 98.31 89 GLY A O 1
ATOM 710 N N . LEU A 1 90 ? -6.084 -17.209 12.260 1.00 98.44 90 LEU A N 1
ATOM 711 C CA . LEU A 1 90 ? -6.692 -16.994 10.945 1.00 98.44 90 LEU A CA 1
ATOM 712 C C . LEU A 1 90 ? -5.675 -17.226 9.818 1.00 98.44 90 LEU A C 1
ATOM 714 O O . LEU A 1 90 ? -5.981 -17.949 8.872 1.00 98.44 90 LEU A O 1
ATOM 718 N N . VAL A 1 91 ? -4.450 -16.703 9.956 1.00 97.88 91 VAL A N 1
ATOM 719 C CA . VAL A 1 91 ? -3.349 -16.949 9.005 1.00 97.88 91 VAL A CA 1
ATOM 720 C C . VAL A 1 91 ? -3.031 -18.442 8.913 1.00 97.88 91 VAL A C 1
ATOM 722 O O . VAL A 1 91 ? -2.929 -18.980 7.814 1.00 97.88 91 VAL A O 1
ATOM 725 N N . GLN A 1 92 ? -2.943 -19.147 10.045 1.00 96.75 92 GLN A N 1
ATOM 726 C CA . GLN A 1 92 ? -2.676 -20.592 10.041 1.00 96.75 92 GLN A CA 1
ATOM 727 C C . GLN A 1 92 ? -3.784 -21.395 9.343 1.00 96.75 92 GLN A C 1
ATOM 729 O O . GLN A 1 92 ? -3.488 -22.333 8.603 1.00 96.75 92 GLN A O 1
ATOM 734 N N . ARG A 1 93 ? -5.058 -21.017 9.528 1.00 97.06 93 ARG A N 1
ATOM 735 C CA . ARG A 1 93 ? -6.185 -21.640 8.812 1.00 97.06 93 ARG A CA 1
ATOM 736 C C . ARG A 1 93 ? -6.103 -21.406 7.305 1.00 97.06 93 ARG A C 1
ATOM 738 O O . ARG A 1 93 ? -6.319 -22.352 6.553 1.00 97.06 93 ARG A O 1
ATOM 745 N N . HIS A 1 94 ? -5.758 -20.194 6.867 1.00 95.50 94 HIS A N 1
ATOM 746 C CA . HIS A 1 94 ? -5.533 -19.909 5.448 1.00 95.50 94 HIS A CA 1
ATOM 747 C C . HIS A 1 94 ? -4.399 -20.760 4.873 1.00 95.50 94 HIS A C 1
ATOM 749 O O . HIS A 1 94 ? -4.593 -21.422 3.856 1.00 95.50 94 HIS A O 1
ATOM 755 N N . LEU A 1 95 ? -3.249 -20.801 5.554 1.00 93.56 95 LEU A N 1
ATOM 756 C CA . LEU A 1 95 ? -2.105 -21.590 5.102 1.00 93.56 95 LEU A CA 1
ATOM 757 C C . LEU A 1 95 ? -2.461 -23.076 4.967 1.00 93.56 95 LEU A C 1
ATOM 759 O O . LEU A 1 95 ? -2.136 -23.693 3.958 1.00 93.56 95 LEU A O 1
ATOM 763 N N . ALA A 1 96 ? -3.198 -23.631 5.932 1.00 93.38 96 ALA A N 1
ATOM 764 C CA . ALA A 1 96 ? -3.664 -25.015 5.880 1.00 93.38 96 ALA A CA 1
ATOM 765 C C . ALA A 1 96 ? -4.675 -25.285 4.746 1.00 93.38 96 ALA A C 1
ATOM 767 O O . ALA A 1 96 ? -4.710 -26.398 4.222 1.00 93.38 96 ALA A O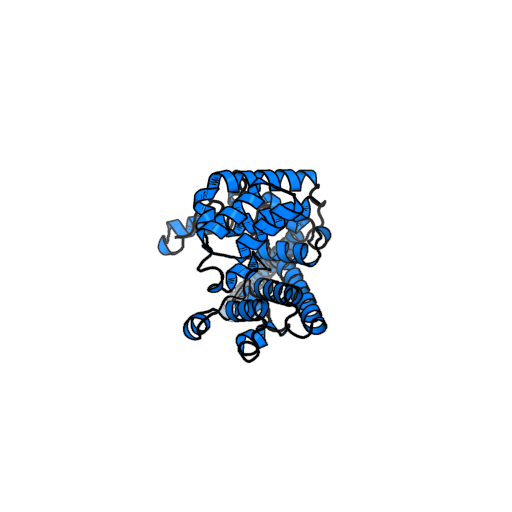 1
ATOM 768 N N . LEU A 1 97 ? -5.496 -24.293 4.379 1.00 92.12 97 LEU A N 1
ATOM 769 C CA . LEU A 1 97 ? -6.509 -24.409 3.327 1.00 92.12 97 LEU A CA 1
ATOM 770 C C . LEU A 1 97 ? -5.906 -24.296 1.920 1.00 92.12 97 LEU A C 1
ATOM 772 O O . LEU A 1 97 ? -6.239 -25.098 1.050 1.00 92.12 97 LEU A O 1
ATOM 776 N N . VAL A 1 98 ? -5.047 -23.298 1.695 1.00 88.88 98 VAL A N 1
ATOM 777 C CA . VAL A 1 98 ? -4.501 -22.966 0.367 1.00 88.88 98 VAL A CA 1
ATOM 778 C C . VAL A 1 98 ? -3.233 -23.757 0.055 1.00 88.88 98 VAL A C 1
ATOM 780 O O . VAL A 1 98 ? -3.024 -24.151 -1.091 1.00 88.88 98 VAL A O 1
ATOM 783 N N . TYR A 1 99 ? -2.423 -24.069 1.070 1.00 86.25 99 TYR A N 1
ATOM 784 C CA . TYR A 1 99 ? -1.143 -24.762 0.919 1.00 86.25 99 TYR A CA 1
ATOM 785 C C . TYR A 1 99 ? -1.126 -26.076 1.716 1.00 86.25 99 TYR A C 1
ATOM 787 O O . TYR A 1 99 ? -0.348 -26.220 2.666 1.00 86.25 99 TYR A O 1
ATOM 795 N N . PRO A 1 100 ? -1.960 -27.076 1.357 1.00 81.69 100 PRO A N 1
ATOM 796 C CA . PRO A 1 100 ? -1.890 -28.383 2.000 1.00 81.69 100 PRO A CA 1
ATOM 797 C C . PRO A 1 100 ? -0.462 -28.936 1.880 1.00 81.69 100 PRO A C 1
ATOM 799 O O . PRO A 1 100 ? 0.202 -28.726 0.864 1.00 81.69 100 PRO A O 1
ATOM 802 N N . GLN A 1 101 ? 0.022 -29.640 2.911 1.00 66.62 101 GLN A N 1
ATOM 803 C CA . GLN A 1 101 ? 1.456 -29.931 3.112 1.00 66.62 101 GLN A CA 1
ATOM 804 C C . GLN A 1 101 ? 2.187 -30.558 1.907 1.00 66.62 101 GLN A C 1
ATOM 806 O O . GLN A 1 101 ? 3.393 -30.376 1.766 1.00 66.62 101 GLN A O 1
ATOM 811 N N . ASN A 1 102 ? 1.475 -31.238 1.005 1.00 61.81 102 ASN A N 1
ATOM 812 C CA . ASN A 1 102 ? 2.055 -31.855 -0.191 1.00 61.81 102 ASN A CA 1
ATOM 813 C C . ASN A 1 102 ? 2.238 -30.883 -1.380 1.00 61.81 102 ASN A C 1
ATOM 815 O O . ASN A 1 102 ? 2.985 -31.201 -2.303 1.00 61.81 102 ASN A O 1
ATOM 819 N N . ASN A 1 103 ? 1.598 -29.707 -1.352 1.00 70.81 103 ASN A N 1
ATOM 820 C CA . ASN A 1 103 ? 1.613 -28.706 -2.427 1.00 70.81 103 ASN A CA 1
ATOM 821 C C . ASN A 1 103 ? 2.313 -27.394 -2.036 1.00 70.81 103 ASN A C 1
ATOM 823 O O . ASN A 1 103 ? 2.622 -26.596 -2.913 1.00 70.81 103 ASN A O 1
ATOM 827 N N . ALA A 1 104 ? 2.623 -27.164 -0.755 1.00 66.94 104 ALA A N 1
ATOM 828 C CA . ALA A 1 104 ? 3.279 -25.927 -0.306 1.00 66.94 104 ALA A CA 1
ATOM 829 C C . ALA A 1 104 ? 4.651 -25.680 -0.972 1.00 66.94 104 ALA A C 1
ATOM 831 O O . ALA A 1 104 ? 5.052 -24.540 -1.171 1.00 66.94 104 ALA A O 1
ATOM 832 N N . ALA A 1 105 ? 5.361 -26.745 -1.363 1.00 72.25 105 ALA A N 1
ATOM 833 C CA . ALA A 1 105 ? 6.624 -26.651 -2.101 1.00 72.25 105 ALA A CA 1
ATOM 834 C C . ALA A 1 105 ? 6.450 -26.320 -3.599 1.00 72.25 105 ALA A C 1
ATOM 836 O O . ALA A 1 105 ? 7.442 -26.201 -4.318 1.00 72.25 105 ALA A O 1
ATOM 837 N N . GLN A 1 106 ? 5.213 -26.218 -4.090 1.00 77.44 106 GLN A N 1
ATOM 838 C CA . GLN A 1 106 ? 4.907 -25.930 -5.492 1.00 77.44 106 GLN A CA 1
ATOM 839 C C . GLN A 1 106 ? 4.510 -24.473 -5.729 1.00 77.44 106 GLN A C 1
ATOM 841 O O . GLN A 1 106 ? 4.485 -24.064 -6.878 1.00 77.44 106 GLN A O 1
ATOM 846 N N . ASP A 1 107 ? 4.245 -23.684 -4.684 1.00 88.38 107 ASP A N 1
ATOM 847 C CA . ASP A 1 107 ? 3.827 -22.291 -4.845 1.00 88.38 107 ASP A CA 1
ATOM 848 C C . ASP A 1 107 ? 4.858 -21.325 -4.246 1.00 88.38 107 ASP A C 1
ATOM 850 O O . ASP A 1 107 ? 5.128 -21.326 -3.042 1.00 88.38 107 ASP A O 1
ATOM 854 N N . ILE A 1 108 ? 5.444 -20.477 -5.094 1.00 91.69 108 ILE A N 1
ATOM 855 C CA . ILE A 1 108 ? 6.405 -19.451 -4.673 1.00 91.69 108 ILE A CA 1
ATOM 856 C C . ILE A 1 108 ? 5.790 -18.405 -3.736 1.00 91.69 108 ILE A C 1
ATOM 858 O O . ILE A 1 108 ? 6.495 -17.842 -2.895 1.00 91.69 108 ILE A O 1
ATOM 862 N N . TRP A 1 109 ? 4.483 -18.157 -3.839 1.00 93.88 109 TRP A N 1
ATOM 863 C CA . TRP A 1 109 ? 3.787 -17.120 -3.086 1.00 93.88 109 TRP A CA 1
ATOM 864 C C . TRP A 1 109 ? 3.576 -17.507 -1.625 1.00 93.88 109 TRP A C 1
ATOM 866 O O . TRP A 1 109 ? 3.420 -16.624 -0.781 1.00 93.88 109 TRP A O 1
ATOM 876 N N . HIS A 1 110 ? 3.652 -18.801 -1.298 1.00 92.00 110 HIS A N 1
ATOM 877 C CA . HIS A 1 110 ? 3.615 -19.292 0.079 1.00 92.00 110 HIS A CA 1
ATOM 878 C C . HIS A 1 110 ? 4.705 -18.637 0.945 1.00 92.00 110 HIS A C 1
ATOM 880 O O . HIS A 1 110 ? 4.448 -18.241 2.085 1.00 92.00 110 HIS A O 1
ATOM 886 N N . ARG A 1 111 ? 5.907 -18.427 0.382 1.00 92.38 111 ARG A N 1
ATOM 887 C CA . ARG A 1 111 ? 7.040 -17.819 1.101 1.00 92.38 111 ARG A CA 1
ATOM 888 C C . ARG A 1 111 ? 6.839 -16.354 1.452 1.00 92.38 111 ARG A C 1
ATOM 890 O O . ARG A 1 111 ? 7.544 -15.847 2.324 1.00 92.38 111 ARG A O 1
ATOM 897 N N . ILE A 1 112 ? 5.882 -15.660 0.830 1.00 94.50 112 ILE A N 1
ATOM 898 C CA . ILE A 1 112 ? 5.532 -14.304 1.259 1.00 94.50 112 ILE A CA 1
ATOM 899 C C . ILE A 1 112 ? 5.096 -14.349 2.729 1.00 94.50 112 ILE A C 1
ATOM 901 O O . ILE A 1 112 ? 5.645 -13.591 3.522 1.00 94.50 112 ILE A O 1
ATOM 905 N N . VAL A 1 113 ? 4.194 -15.268 3.094 1.00 94.75 113 VAL A N 1
ATOM 906 C CA . VAL A 1 113 ? 3.597 -15.376 4.441 1.00 94.75 113 VAL A CA 1
ATOM 907 C C . VAL A 1 113 ? 4.406 -16.297 5.364 1.00 94.75 113 VAL A C 1
ATOM 909 O O . VAL A 1 113 ? 4.529 -16.026 6.556 1.00 94.75 113 VAL A O 1
ATOM 912 N N . ALA A 1 114 ? 4.982 -17.372 4.822 1.00 93.31 114 ALA A N 1
ATOM 913 C CA . ALA A 1 114 ? 5.767 -18.363 5.557 1.00 93.31 114 ALA A CA 1
ATOM 914 C C . ALA A 1 114 ? 7.227 -18.373 5.054 1.00 93.31 114 ALA A C 1
ATOM 916 O O . ALA A 1 114 ? 7.583 -19.219 4.230 1.00 93.31 114 ALA A O 1
ATOM 917 N N . PRO A 1 115 ? 8.087 -17.442 5.514 1.00 91.50 115 PRO A N 1
ATOM 918 C CA . PRO A 1 115 ? 9.427 -17.233 4.946 1.00 91.50 115 PRO A CA 1
ATOM 919 C C . PRO A 1 115 ? 10.346 -18.462 5.045 1.00 91.50 115 PRO A C 1
ATOM 921 O O . PRO A 1 115 ? 11.145 -18.705 4.136 1.00 91.50 115 PRO A O 1
ATOM 924 N N . ASP A 1 116 ? 10.175 -19.268 6.098 1.00 90.00 116 ASP A N 1
ATOM 925 C CA . ASP A 1 116 ? 10.911 -20.520 6.331 1.00 90.00 116 ASP A CA 1
ATOM 926 C C . ASP A 1 116 ? 10.384 -21.704 5.491 1.00 90.00 116 ASP A C 1
ATOM 928 O O . ASP A 1 116 ? 10.916 -22.813 5.556 1.00 90.00 116 ASP A O 1
ATOM 932 N N . GLY A 1 117 ? 9.316 -21.497 4.713 1.00 85.25 117 GLY A N 1
ATOM 933 C CA . GLY A 1 117 ? 8.770 -22.494 3.799 1.00 85.25 117 GLY A CA 1
ATOM 934 C C . GLY A 1 117 ? 9.732 -22.827 2.657 1.00 85.25 117 GLY A C 1
ATOM 935 O O . GLY A 1 117 ? 10.589 -22.024 2.280 1.00 85.25 117 GLY A O 1
ATOM 936 N N . ALA A 1 118 ? 9.573 -24.018 2.073 1.00 83.25 118 ALA A N 1
ATOM 937 C CA . ALA A 1 118 ? 10.363 -24.437 0.919 1.00 83.25 118 ALA A CA 1
ATOM 938 C C . ALA A 1 118 ? 10.262 -23.413 -0.226 1.00 83.25 118 ALA A C 1
ATOM 940 O O . ALA A 1 118 ? 9.187 -22.873 -0.487 1.00 83.25 118 ALA A O 1
ATOM 941 N N . ALA A 1 119 ? 11.380 -23.170 -0.919 1.00 76.56 119 ALA A N 1
ATOM 942 C CA . ALA A 1 119 ? 11.394 -22.392 -2.153 1.00 76.56 119 ALA A CA 1
ATOM 943 C C . ALA A 1 119 ? 10.494 -23.079 -3.181 1.00 76.56 119 ALA A C 1
ATOM 945 O O . ALA A 1 119 ? 10.853 -24.126 -3.728 1.00 76.56 119 ALA A O 1
ATOM 946 N N . GLY A 1 120 ? 9.309 -22.499 -3.385 1.00 81.50 120 GLY A N 1
ATOM 947 C CA . GLY A 1 120 ? 8.384 -22.922 -4.421 1.00 81.50 120 GLY A CA 1
ATOM 948 C C . GLY A 1 120 ? 9.081 -22.972 -5.777 1.00 81.50 120 GLY A C 1
ATOM 949 O O . GLY A 1 120 ? 10.071 -22.275 -6.019 1.00 81.50 120 GLY A O 1
ATOM 950 N N . ARG A 1 121 ? 8.572 -23.810 -6.670 1.00 86.44 121 ARG A N 1
ATOM 951 C CA . ARG A 1 121 ? 9.005 -23.834 -8.068 1.00 86.44 121 ARG A CA 1
ATOM 952 C C . ARG A 1 121 ? 7.910 -23.239 -8.926 1.00 86.44 121 ARG A C 1
ATOM 954 O O . ARG A 1 121 ? 6.748 -23.283 -8.560 1.00 86.44 121 ARG A O 1
ATOM 961 N N . TYR A 1 122 ? 8.293 -22.722 -10.075 1.00 90.44 122 TYR A N 1
ATOM 962 C CA . TYR A 1 122 ? 7.362 -22.273 -11.092 1.00 90.44 122 TYR A CA 1
ATOM 963 C C . TYR A 1 122 ? 7.870 -22.747 -12.451 1.00 90.44 122 TYR A C 1
ATOM 965 O O . TYR A 1 122 ? 9.061 -22.996 -12.657 1.00 90.44 122 TYR A O 1
ATOM 973 N N . THR A 1 123 ? 6.945 -22.921 -13.376 1.00 90.75 123 THR A N 1
ATOM 974 C CA . THR A 1 123 ? 7.209 -23.281 -14.762 1.00 90.75 123 THR A CA 1
ATOM 975 C C . THR A 1 123 ? 7.404 -22.022 -15.603 1.00 90.75 123 THR A C 1
ATOM 977 O O . THR A 1 123 ? 6.925 -20.939 -15.264 1.00 90.75 123 THR A O 1
ATOM 980 N N . ALA A 1 124 ? 8.066 -22.159 -16.754 1.00 90.75 124 ALA A N 1
ATOM 981 C CA . ALA A 1 124 ? 8.161 -21.060 -17.714 1.00 90.75 124 ALA A CA 1
ATOM 982 C C . ALA A 1 124 ? 6.769 -20.568 -18.155 1.00 90.75 124 ALA A C 1
ATOM 984 O O . ALA A 1 124 ? 6.554 -19.368 -18.249 1.00 90.75 124 ALA A O 1
ATOM 985 N N . SER A 1 125 ? 5.805 -21.482 -18.335 1.00 91.38 125 SER A N 1
ATOM 986 C CA . SER A 1 125 ? 4.433 -21.124 -18.716 1.00 91.38 125 SER A CA 1
ATOM 987 C C . SER A 1 125 ? 3.712 -20.298 -17.651 1.00 91.38 125 SER A C 1
ATOM 989 O O . SER A 1 125 ? 2.932 -19.421 -18.009 1.00 91.38 125 SER A O 1
ATOM 991 N N . GLU A 1 126 ? 3.933 -20.576 -16.363 1.00 92.69 126 GLU A N 1
ATOM 992 C CA . GLU A 1 126 ? 3.380 -19.754 -15.280 1.00 92.69 126 GLU A CA 1
ATOM 993 C C . GLU A 1 126 ? 4.020 -18.368 -15.286 1.00 92.69 126 GLU A C 1
ATOM 995 O O . GLU A 1 126 ? 3.303 -17.370 -15.292 1.00 92.69 126 GLU A O 1
ATOM 1000 N N . ARG A 1 127 ? 5.356 -18.305 -15.380 1.00 93.69 127 ARG A N 1
ATOM 1001 C CA . ARG A 1 127 ? 6.105 -17.043 -15.442 1.00 93.69 127 ARG A CA 1
ATOM 1002 C C . ARG A 1 127 ? 5.653 -16.149 -16.595 1.00 93.69 127 ARG A C 1
ATOM 1004 O O . ARG A 1 127 ? 5.493 -14.943 -16.415 1.00 93.69 127 ARG A O 1
ATOM 1011 N N . ASP A 1 128 ? 5.456 -16.725 -17.775 1.00 92.56 128 ASP A N 1
ATOM 1012 C CA . ASP A 1 128 ? 5.077 -15.976 -18.973 1.00 92.56 128 ASP A CA 1
ATOM 1013 C C . ASP A 1 128 ? 3.643 -15.408 -18.862 1.00 92.56 128 ASP A C 1
ATOM 1015 O O . ASP A 1 128 ? 3.317 -14.422 -19.525 1.00 92.56 128 ASP A O 1
ATOM 1019 N N . GLY A 1 129 ? 2.803 -15.986 -17.992 1.00 95.12 129 GLY A N 1
ATOM 1020 C CA . GLY A 1 129 ? 1.465 -15.485 -17.664 1.00 95.12 129 GLY A CA 1
ATOM 1021 C C . GLY A 1 129 ? 1.430 -14.411 -16.571 1.00 95.12 129 GLY A C 1
ATOM 1022 O O . GLY A 1 129 ? 0.367 -13.844 -16.326 1.00 95.12 129 GLY A O 1
ATOM 1023 N N . TRP A 1 130 ? 2.555 -14.131 -15.910 1.00 96.31 130 TRP A N 1
ATOM 1024 C CA . TRP A 1 130 ? 2.630 -13.135 -14.844 1.00 96.31 130 TRP A CA 1
ATOM 1025 C C . TRP A 1 130 ? 2.743 -11.710 -15.373 1.00 96.31 130 TRP A C 1
ATOM 1027 O O . TRP A 1 130 ? 3.439 -11.440 -16.363 1.00 96.31 130 TRP A O 1
ATOM 1037 N N . ASP A 1 131 ? 2.135 -10.788 -14.628 1.00 96.38 131 ASP A N 1
ATOM 1038 C CA . ASP A 1 131 ? 2.343 -9.355 -14.805 1.00 96.38 131 ASP A CA 1
ATOM 1039 C C . ASP A 1 131 ? 3.805 -8.968 -14.493 1.00 96.38 131 ASP A C 1
ATOM 1041 O O . ASP A 1 131 ? 4.462 -9.621 -13.673 1.00 96.38 131 ASP A O 1
ATOM 1045 N N . PRO A 1 132 ? 4.327 -7.863 -15.063 1.00 96.31 132 PRO A N 1
ATOM 1046 C CA . PRO A 1 132 ? 5.700 -7.406 -14.823 1.00 96.31 132 PRO A CA 1
ATOM 1047 C C . PRO A 1 132 ? 6.095 -7.330 -13.339 1.00 96.31 132 PRO A C 1
ATOM 1049 O O . PRO A 1 132 ? 7.165 -7.795 -12.946 1.00 96.31 132 PRO A O 1
ATOM 1052 N N . TYR A 1 133 ? 5.214 -6.790 -12.489 1.00 96.75 133 TYR A N 1
ATOM 1053 C CA . TYR A 1 133 ? 5.491 -6.672 -11.055 1.00 96.75 133 TYR A CA 1
ATOM 1054 C C . TYR A 1 133 ? 5.521 -8.042 -10.358 1.00 96.75 133 TYR A C 1
ATOM 1056 O O . TYR A 1 133 ? 6.300 -8.235 -9.432 1.00 96.75 133 TYR A O 1
ATOM 1064 N N . GLN A 1 134 ? 4.722 -9.015 -10.808 1.00 97.06 134 GLN A N 1
ATOM 1065 C CA . GLN A 1 134 ? 4.716 -10.367 -10.244 1.00 97.06 134 GLN A CA 1
ATOM 1066 C C . GLN A 1 134 ? 6.039 -11.079 -10.540 1.00 97.06 134 GLN A C 1
ATOM 1068 O O . GLN A 1 134 ? 6.600 -11.701 -9.644 1.00 97.06 134 GLN A O 1
ATOM 1073 N N . ARG A 1 135 ? 6.613 -10.916 -11.739 1.00 97.44 135 ARG A N 1
ATOM 1074 C CA . ARG A 1 135 ? 7.960 -11.441 -12.040 1.00 97.44 135 ARG A CA 1
ATOM 1075 C C . ARG A 1 135 ? 9.024 -10.828 -11.131 1.00 97.44 135 ARG A C 1
ATOM 1077 O O . ARG A 1 135 ? 9.889 -11.544 -10.628 1.00 97.44 135 ARG A O 1
ATOM 1084 N N . PHE A 1 136 ? 8.920 -9.526 -10.858 1.00 98.12 136 PHE A N 1
ATOM 1085 C CA . PHE A 1 136 ? 9.780 -8.851 -9.887 1.00 98.12 136 PHE A CA 1
ATOM 1086 C C . PHE A 1 136 ? 9.613 -9.398 -8.461 1.00 98.12 136 PHE A C 1
ATOM 1088 O O . PHE A 1 136 ? 10.614 -9.712 -7.819 1.00 98.12 136 PHE A O 1
ATOM 1095 N N . LEU A 1 137 ? 8.381 -9.595 -7.979 1.00 97.62 137 LEU A N 1
ATOM 1096 C CA . LEU A 1 137 ? 8.132 -10.208 -6.668 1.00 97.62 137 LEU A CA 1
ATOM 1097 C C . LEU A 1 137 ? 8.639 -11.657 -6.602 1.00 97.62 137 LEU A C 1
ATOM 1099 O O . LEU A 1 137 ? 9.213 -12.058 -5.592 1.00 97.62 137 LEU A O 1
ATOM 1103 N N . ALA A 1 138 ? 8.482 -12.434 -7.675 1.00 96.69 138 ALA A N 1
ATOM 1104 C CA . ALA A 1 138 ? 9.004 -13.794 -7.761 1.00 96.69 138 ALA A CA 1
ATOM 1105 C C . ALA A 1 138 ? 10.536 -13.813 -7.652 1.00 96.69 138 ALA A C 1
ATOM 1107 O O . ALA A 1 138 ? 11.084 -14.602 -6.880 1.00 96.69 138 ALA A O 1
ATOM 1108 N N . TYR A 1 139 ? 11.233 -12.906 -8.348 1.00 97.38 139 TYR A N 1
ATOM 1109 C CA . TYR A 1 139 ? 12.679 -12.729 -8.191 1.00 97.38 139 TYR A CA 1
ATOM 1110 C C . TYR A 1 139 ? 13.042 -12.336 -6.755 1.00 97.38 139 TYR A C 1
ATOM 1112 O O . TYR A 1 139 ? 13.921 -12.953 -6.156 1.00 97.38 139 TYR A O 1
ATOM 1120 N N . ALA A 1 140 ? 12.322 -11.371 -6.178 1.00 97.31 140 ALA A N 1
ATOM 1121 C CA . ALA A 1 140 ? 12.546 -10.904 -4.815 1.00 97.31 140 ALA A CA 1
ATOM 1122 C C . ALA A 1 140 ? 12.390 -11.999 -3.750 1.00 97.31 140 ALA A C 1
ATOM 1124 O O . ALA A 1 140 ? 13.024 -11.922 -2.704 1.00 97.31 140 ALA A O 1
ATOM 1125 N N . LEU A 1 141 ? 11.561 -13.012 -4.016 1.00 95.88 141 LEU A N 1
ATOM 1126 C CA . LEU A 1 141 ? 11.317 -14.137 -3.112 1.00 95.88 141 LEU A CA 1
ATOM 1127 C C . LEU A 1 141 ? 12.282 -15.304 -3.301 1.00 95.88 141 LEU A C 1
ATOM 1129 O O . LEU A 1 141 ? 12.527 -16.058 -2.362 1.00 95.88 141 LEU A O 1
ATOM 1133 N N . THR A 1 142 ? 12.759 -15.523 -4.522 1.00 94.94 142 THR A N 1
ATOM 1134 C CA . THR A 1 142 ? 13.504 -16.741 -4.885 1.00 94.94 142 THR A CA 1
ATOM 1135 C C . THR A 1 142 ? 14.994 -16.497 -5.085 1.00 94.94 142 THR A C 1
ATOM 1137 O O . THR A 1 142 ? 15.769 -17.450 -5.073 1.00 94.94 142 THR A O 1
ATOM 1140 N N . CYS A 1 143 ? 15.393 -15.239 -5.289 1.00 95.38 143 CYS A N 1
ATOM 1141 C CA . CYS A 1 143 ? 16.710 -14.843 -5.779 1.00 95.38 143 CYS A CA 1
ATOM 1142 C C . CYS A 1 143 ? 17.135 -15.615 -7.047 1.00 95.38 143 CYS A C 1
ATOM 1144 O O . CYS A 1 143 ? 18.327 -15.829 -7.280 1.00 95.38 143 CYS A O 1
ATOM 1146 N N . ASP A 1 144 ? 16.170 -16.069 -7.856 1.00 95.06 144 ASP A N 1
ATOM 1147 C CA . ASP A 1 144 ? 16.427 -16.900 -9.028 1.00 95.06 144 ASP A CA 1
ATOM 1148 C C . ASP A 1 144 ? 17.201 -16.111 -10.092 1.00 95.06 144 ASP A C 1
ATOM 1150 O O . ASP A 1 144 ? 16.700 -15.152 -10.687 1.00 95.06 144 ASP A O 1
ATOM 1154 N N . GLY A 1 145 ? 18.437 -16.541 -10.359 1.00 94.06 145 GLY A N 1
ATOM 1155 C CA . GLY A 1 145 ? 19.311 -15.906 -11.342 1.00 94.06 145 GLY A CA 1
ATOM 1156 C C . GLY A 1 145 ? 18.719 -15.883 -12.757 1.00 94.06 145 GLY A C 1
ATOM 1157 O O . GLY A 1 145 ? 19.032 -14.978 -13.528 1.00 94.06 145 GLY A O 1
ATOM 1158 N N . SER A 1 146 ? 17.817 -16.807 -13.099 1.00 92.81 146 SER A N 1
ATOM 1159 C CA . SER A 1 146 ? 17.134 -16.809 -14.398 1.00 92.81 146 SER A CA 1
ATOM 1160 C C . SER A 1 146 ? 16.135 -15.658 -14.556 1.00 92.81 146 SER A C 1
ATOM 1162 O O . SER A 1 146 ? 15.940 -15.183 -15.674 1.00 92.81 146 SER A O 1
ATOM 1164 N N . LEU A 1 147 ? 15.564 -15.158 -13.452 1.00 95.69 147 LEU A N 1
ATOM 1165 C CA . LEU A 1 147 ? 14.719 -13.960 -13.443 1.00 95.69 147 LEU A CA 1
ATOM 1166 C C . LEU A 1 147 ? 15.538 -12.673 -13.392 1.00 95.69 147 LEU A C 1
ATOM 1168 O O . LEU A 1 147 ? 15.045 -11.634 -13.811 1.00 95.69 147 LEU A O 1
ATOM 1172 N N . SER A 1 148 ? 16.792 -12.716 -12.934 1.00 94.50 148 SER A N 1
ATOM 1173 C CA . SER A 1 148 ? 17.628 -11.506 -12.887 1.00 94.50 148 SER A CA 1
ATOM 1174 C C . SER A 1 148 ? 17.895 -10.898 -14.274 1.00 94.50 148 SER A C 1
ATOM 1176 O O . SER A 1 148 ? 18.142 -9.699 -14.382 1.00 94.50 148 SER A O 1
ATOM 1178 N N . ALA A 1 149 ? 17.804 -11.710 -15.336 1.00 94.31 149 ALA A N 1
ATOM 1179 C CA . ALA A 1 149 ? 17.907 -11.280 -16.730 1.00 94.31 149 ALA A CA 1
ATOM 1180 C C . ALA A 1 149 ? 16.561 -10.862 -17.360 1.00 94.31 149 ALA A C 1
ATOM 1182 O O . ALA A 1 149 ? 16.544 -10.431 -18.514 1.00 94.31 149 ALA A O 1
ATOM 1183 N N . ASP A 1 150 ? 15.439 -11.000 -16.645 1.00 96.69 150 ASP A N 1
ATOM 1184 C CA . ASP A 1 150 ? 14.129 -10.569 -17.134 1.00 96.69 150 ASP A CA 1
ATOM 1185 C C . ASP A 1 150 ? 14.080 -9.024 -17.189 1.00 96.69 150 ASP A C 1
ATOM 1187 O O . ASP A 1 150 ? 14.407 -8.355 -16.200 1.00 96.69 150 ASP A O 1
ATOM 1191 N N . PRO A 1 151 ? 13.698 -8.421 -18.331 1.00 97.06 151 PRO A N 1
ATOM 1192 C CA . PRO A 1 151 ? 13.682 -6.968 -18.481 1.00 97.06 151 PRO A CA 1
ATOM 1193 C C . PRO A 1 151 ? 12.707 -6.271 -17.523 1.00 97.06 151 PRO A C 1
ATOM 1195 O O . PRO A 1 151 ? 12.979 -5.142 -17.109 1.00 97.06 151 PRO A O 1
ATOM 1198 N N . ASP A 1 152 ? 11.607 -6.923 -17.136 1.00 96.75 152 ASP A N 1
ATOM 1199 C CA . ASP A 1 152 ? 10.646 -6.376 -16.180 1.00 96.75 152 ASP A CA 1
ATOM 1200 C C . ASP A 1 152 ? 11.241 -6.354 -14.766 1.00 96.75 152 ASP A C 1
ATOM 1202 O O . ASP A 1 152 ? 11.070 -5.376 -14.035 1.00 96.75 152 ASP A O 1
ATOM 1206 N N . VAL A 1 153 ? 12.011 -7.382 -14.398 1.00 97.81 153 VAL A N 1
ATOM 1207 C CA . VAL A 1 153 ? 12.758 -7.424 -13.130 1.00 97.81 153 VAL A CA 1
ATOM 1208 C C . VAL A 1 153 ? 13.814 -6.322 -13.108 1.00 97.81 153 VAL A C 1
ATOM 1210 O O . VAL A 1 153 ? 13.851 -5.523 -12.172 1.00 97.81 153 VAL A O 1
ATOM 1213 N N . ALA A 1 154 ? 14.623 -6.211 -14.166 1.00 97.31 154 ALA A N 1
ATOM 1214 C CA . ALA A 1 154 ? 15.638 -5.167 -14.284 1.00 97.31 154 ALA A CA 1
ATOM 1215 C C . ALA A 1 154 ? 15.033 -3.752 -14.212 1.00 97.31 154 ALA A C 1
ATOM 1217 O O . ALA A 1 154 ? 15.615 -2.859 -13.592 1.00 97.31 154 ALA A O 1
ATOM 1218 N N . ALA A 1 155 ? 13.846 -3.545 -14.792 1.00 97.31 155 ALA A N 1
ATOM 1219 C CA . ALA A 1 155 ? 13.136 -2.275 -14.706 1.00 97.31 155 ALA A CA 1
ATOM 1220 C C . ALA A 1 155 ? 12.744 -1.926 -13.261 1.00 97.31 155 ALA A C 1
ATOM 1222 O O . ALA A 1 155 ? 12.948 -0.786 -12.852 1.00 97.31 155 ALA A O 1
ATOM 1223 N N . HIS A 1 156 ? 12.239 -2.887 -12.479 1.00 97.94 156 HIS A N 1
ATOM 1224 C CA . HIS A 1 156 ? 11.840 -2.672 -11.080 1.00 97.94 156 HIS A CA 1
ATOM 1225 C C . HIS A 1 156 ? 13.021 -2.571 -10.101 1.00 97.94 156 HIS A C 1
ATOM 1227 O O . HIS A 1 156 ? 12.863 -2.030 -9.007 1.00 97.94 156 HIS A O 1
ATOM 1233 N N . LEU A 1 157 ? 14.218 -3.008 -10.496 1.00 97.94 157 LEU A N 1
ATOM 1234 C CA . LEU A 1 157 ? 15.459 -2.737 -9.759 1.00 97.94 157 LEU A CA 1
ATOM 1235 C C . LEU A 1 157 ? 15.974 -1.303 -9.958 1.00 97.94 157 LEU A C 1
ATOM 1237 O O . LEU A 1 157 ? 16.924 -0.895 -9.298 1.00 97.94 157 LEU A O 1
ATOM 1241 N N . SER A 1 158 ? 15.366 -0.527 -10.859 1.00 97.75 158 SER A N 1
ATOM 1242 C CA . SER A 1 158 ? 15.723 0.869 -11.103 1.00 97.75 158 SER A CA 1
ATOM 1243 C C . SER A 1 158 ? 14.804 1.826 -10.339 1.00 97.75 158 SER A C 1
ATOM 1245 O O . SER A 1 158 ? 13.582 1.651 -10.373 1.00 97.75 158 SER A O 1
ATOM 1247 N N . PRO A 1 159 ? 15.318 2.942 -9.786 1.00 96.19 159 PRO A N 1
ATOM 1248 C CA . PRO A 1 159 ? 14.458 3.987 -9.224 1.00 96.19 159 PRO A CA 1
ATOM 1249 C C . PRO A 1 159 ? 13.587 4.689 -10.284 1.00 96.19 159 PRO A C 1
ATOM 1251 O O . PRO A 1 159 ? 12.724 5.501 -9.968 1.00 96.19 159 PRO A O 1
ATOM 1254 N N . GLN A 1 160 ? 13.795 4.399 -11.574 1.00 97.50 160 GLN A N 1
ATOM 1255 C CA . GLN A 1 160 ? 13.022 4.969 -12.679 1.00 97.50 160 GLN A CA 1
ATOM 1256 C C . GLN A 1 160 ? 11.854 4.076 -13.136 1.00 97.50 160 GLN A C 1
ATOM 1258 O O . GLN A 1 160 ? 11.147 4.435 -14.089 1.00 97.50 160 GLN A O 1
ATOM 1263 N N . ALA A 1 161 ? 11.612 2.937 -12.470 1.00 97.12 161 ALA A N 1
ATOM 1264 C CA . ALA A 1 161 ? 10.552 1.991 -12.831 1.00 97.12 161 ALA A CA 1
ATOM 1265 C C . ALA A 1 161 ? 9.194 2.692 -12.977 1.00 97.12 161 ALA A C 1
ATOM 1267 O O . ALA A 1 161 ? 8.555 2.598 -14.028 1.00 97.12 161 ALA A O 1
ATOM 1268 N N . CYS A 1 162 ? 8.833 3.515 -11.988 1.00 97.50 162 CYS A N 1
ATOM 1269 C CA . CYS A 1 162 ? 7.560 4.233 -11.916 1.00 97.50 162 CYS A CA 1
ATOM 1270 C C . CYS A 1 162 ? 7.645 5.711 -12.348 1.00 97.50 162 CYS A C 1
ATOM 1272 O O . CYS A 1 162 ? 6.685 6.467 -12.189 1.00 97.50 162 CYS A O 1
ATOM 1274 N N . ARG A 1 163 ? 8.764 6.140 -12.953 1.00 96.75 163 ARG A N 1
ATOM 1275 C CA . ARG A 1 163 ? 8.965 7.517 -13.436 1.00 96.75 163 ARG A CA 1
ATOM 1276 C C . ARG A 1 163 ? 8.856 7.641 -14.970 1.00 96.75 163 ARG A C 1
ATOM 1278 O O . ARG A 1 163 ? 9.195 6.698 -15.694 1.00 96.75 163 ARG A O 1
ATOM 1285 N N . PRO A 1 164 ? 8.387 8.796 -15.493 1.00 96.56 164 PRO A N 1
ATOM 1286 C CA . PRO A 1 164 ? 7.846 9.931 -14.741 1.00 96.56 164 PRO A CA 1
ATOM 1287 C C . PRO A 1 164 ? 6.432 9.637 -14.199 1.00 96.56 164 PRO A C 1
ATOM 1289 O O . PRO A 1 164 ? 5.598 9.053 -14.901 1.00 96.56 164 PRO A O 1
ATOM 1292 N N . MET A 1 165 ? 6.148 10.079 -12.965 1.00 95.94 165 MET A N 1
ATOM 1293 C CA . MET A 1 165 ? 4.927 9.713 -12.224 1.00 95.94 165 MET A CA 1
ATOM 1294 C C . MET A 1 165 ? 3.632 10.067 -12.962 1.00 95.94 165 MET A C 1
ATOM 1296 O O . MET A 1 165 ? 2.697 9.269 -12.985 1.00 95.94 165 MET A O 1
ATOM 1300 N N . HIS A 1 166 ? 3.579 11.216 -13.641 1.00 94.00 166 HIS A N 1
ATOM 1301 C CA . HIS A 1 166 ? 2.372 11.645 -14.354 1.00 94.00 166 HIS A CA 1
ATOM 1302 C C . HIS A 1 166 ? 1.912 10.658 -15.433 1.00 94.00 166 HIS A C 1
ATOM 1304 O O . HIS A 1 166 ? 0.714 10.521 -15.667 1.00 94.00 166 HIS A O 1
ATOM 1310 N N . ARG A 1 167 ? 2.850 9.951 -16.074 1.00 96.31 167 ARG A N 1
ATOM 1311 C CA . ARG A 1 167 ? 2.541 8.977 -17.123 1.00 96.31 167 ARG A CA 1
ATOM 1312 C C . ARG A 1 167 ? 2.374 7.576 -16.555 1.00 96.31 167 ARG A C 1
ATOM 1314 O O . ARG A 1 167 ? 1.402 6.911 -16.889 1.00 96.31 167 ARG A O 1
ATOM 1321 N N . LYS A 1 168 ? 3.333 7.119 -15.748 1.00 94.94 168 LYS A N 1
ATOM 1322 C CA . LYS A 1 168 ? 3.371 5.722 -15.300 1.00 94.94 168 LYS A CA 1
ATOM 1323 C C . LYS A 1 168 ? 2.489 5.452 -14.089 1.00 94.94 168 LYS A C 1
ATOM 1325 O O . LYS A 1 168 ? 1.935 4.368 -14.016 1.00 94.94 168 LYS A O 1
ATOM 1330 N N . VAL A 1 169 ? 2.318 6.429 -13.198 1.00 94.94 169 VAL A N 1
ATOM 1331 C CA . VAL A 1 169 ? 1.532 6.272 -11.967 1.00 94.94 169 VAL A CA 1
ATOM 1332 C C . VAL A 1 169 ? 0.142 6.878 -12.119 1.00 94.94 169 VAL A C 1
ATOM 1334 O O . VAL A 1 169 ? -0.865 6.196 -11.961 1.00 94.94 169 VAL A O 1
ATOM 1337 N N . TRP A 1 170 ? 0.050 8.170 -12.439 1.00 91.44 170 TRP A N 1
ATOM 1338 C CA . TRP A 1 170 ? -1.240 8.870 -12.417 1.00 91.44 170 TRP A CA 1
ATOM 1339 C C . TRP A 1 170 ? -2.143 8.501 -13.598 1.00 91.44 170 TRP A C 1
ATOM 1341 O O . TRP A 1 170 ? -3.352 8.370 -13.414 1.00 91.44 170 TRP A O 1
ATOM 1351 N N . ALA A 1 171 ? -1.564 8.324 -14.789 1.00 91.31 171 ALA A N 1
ATOM 1352 C CA . ALA A 1 171 ? -2.285 7.913 -15.995 1.00 91.31 171 ALA A CA 1
ATOM 1353 C C . ALA A 1 171 ? -2.200 6.403 -16.291 1.00 91.31 171 ALA A C 1
ATOM 1355 O O . ALA A 1 171 ? -2.918 5.925 -17.168 1.00 91.31 171 ALA A O 1
ATOM 1356 N N . GLY A 1 172 ? -1.319 5.680 -15.595 1.00 94.25 172 GLY A N 1
ATOM 1357 C CA . GLY A 1 172 ? -1.050 4.259 -15.806 1.00 94.25 172 GLY A CA 1
ATOM 1358 C C . GLY A 1 172 ? -1.462 3.426 -14.598 1.00 94.25 172 GLY A C 1
ATOM 1359 O O . GLY A 1 172 ? -2.651 3.250 -14.337 1.00 94.25 172 GLY A O 1
ATOM 1360 N N . ASP A 1 173 ? -0.464 2.929 -13.873 1.00 94.06 173 ASP A N 1
ATOM 1361 C CA . ASP A 1 173 ? -0.626 2.080 -12.701 1.00 94.06 173 ASP A CA 1
ATOM 1362 C C . ASP A 1 173 ? -0.432 2.880 -11.392 1.00 94.06 173 ASP A C 1
ATOM 1364 O O . ASP A 1 173 ? 0.704 3.158 -10.989 1.00 94.06 173 ASP A O 1
ATOM 1368 N N . PRO A 1 174 ? -1.518 3.234 -10.676 1.00 94.69 174 PRO A N 1
ATOM 1369 C CA . PRO A 1 174 ? -1.432 4.023 -9.452 1.00 94.69 174 PRO A CA 1
ATOM 1370 C C . PRO A 1 174 ? -0.731 3.299 -8.293 1.00 94.69 174 PRO A C 1
ATOM 1372 O O . PRO A 1 174 ? -0.422 3.970 -7.307 1.00 94.69 174 PRO A O 1
ATOM 1375 N N . VAL A 1 175 ? -0.499 1.985 -8.384 1.00 95.62 175 VAL A N 1
ATOM 1376 C CA . VAL A 1 175 ? 0.159 1.167 -7.349 1.00 95.62 175 VAL A CA 1
ATOM 1377 C C . VAL A 1 175 ? 1.564 0.701 -7.756 1.00 95.62 175 VAL A C 1
ATOM 1379 O O . VAL A 1 175 ? 2.192 -0.067 -7.035 1.00 95.62 175 VAL A O 1
ATOM 1382 N N . CYS A 1 176 ? 2.118 1.224 -8.858 1.00 97.56 176 CYS A N 1
ATOM 1383 C CA . CYS A 1 176 ? 3.466 0.875 -9.325 1.00 97.56 176 CYS A CA 1
ATOM 1384 C C . CYS A 1 176 ? 4.523 1.006 -8.213 1.00 97.56 176 CYS A C 1
ATOM 1386 O O . CYS A 1 176 ? 5.235 0.050 -7.908 1.00 97.56 176 CYS A O 1
ATOM 1388 N N . SER A 1 177 ? 4.603 2.172 -7.556 1.00 97.88 177 SER A N 1
ATOM 1389 C CA . SER A 1 177 ? 5.627 2.416 -6.529 1.00 97.88 177 SER A CA 1
ATOM 1390 C C . SER A 1 177 ? 5.418 1.565 -5.278 1.00 97.88 177 SER A C 1
ATOM 1392 O O . SER A 1 177 ? 6.394 1.158 -4.658 1.00 97.88 177 SER A O 1
ATOM 1394 N N . THR A 1 178 ? 4.172 1.254 -4.908 1.00 97.50 178 THR A N 1
ATOM 1395 C CA . THR A 1 178 ? 3.896 0.397 -3.746 1.00 97.50 178 THR A CA 1
ATOM 1396 C C . THR A 1 178 ? 4.251 -1.059 -4.043 1.00 97.50 178 THR A C 1
ATOM 1398 O O . THR A 1 178 ? 4.893 -1.693 -3.211 1.00 97.50 178 THR A O 1
ATOM 1401 N N . HIS A 1 179 ? 3.949 -1.572 -5.241 1.00 97.50 179 HIS A N 1
ATOM 1402 C CA . HIS A 1 179 ? 4.404 -2.897 -5.680 1.00 97.50 179 HIS A CA 1
ATOM 1403 C C . HIS A 1 179 ? 5.933 -2.994 -5.750 1.00 97.50 179 HIS A C 1
ATOM 1405 O O . HIS A 1 179 ? 6.511 -3.975 -5.275 1.00 97.50 179 HIS A O 1
ATOM 1411 N N . GLN A 1 180 ? 6.596 -1.964 -6.284 1.00 98.19 180 GLN A N 1
ATOM 1412 C CA . GLN A 1 180 ? 8.055 -1.899 -6.323 1.00 98.19 180 GLN A CA 1
ATOM 1413 C C . GLN A 1 180 ? 8.655 -1.897 -4.908 1.00 98.19 180 GLN A C 1
ATOM 1415 O O . GLN A 1 180 ? 9.563 -2.677 -4.628 1.00 98.19 180 GLN A O 1
ATOM 1420 N N . ALA A 1 181 ? 8.120 -1.079 -3.995 1.00 98.19 181 ALA A N 1
ATOM 1421 C CA . ALA A 1 181 ? 8.576 -1.032 -2.607 1.00 98.19 181 ALA A CA 1
ATOM 1422 C C . ALA A 1 181 ? 8.431 -2.392 -1.909 1.00 98.19 181 ALA A C 1
ATOM 1424 O O . ALA A 1 181 ? 9.379 -2.853 -1.277 1.00 98.19 181 ALA A O 1
ATOM 1425 N N . VAL A 1 182 ? 7.288 -3.074 -2.072 1.00 97.94 182 VAL A N 1
ATOM 1426 C CA . VAL A 1 182 ? 7.075 -4.419 -1.510 1.00 97.94 182 VAL A CA 1
ATOM 1427 C C . VAL A 1 182 ? 8.120 -5.405 -2.032 1.00 97.94 182 VAL A C 1
ATOM 1429 O O . VAL A 1 182 ? 8.711 -6.135 -1.240 1.00 97.94 182 VAL A O 1
ATOM 1432 N N . GLY A 1 183 ? 8.398 -5.414 -3.338 1.00 97.94 183 GLY A N 1
ATOM 1433 C CA . GLY A 1 183 ? 9.424 -6.297 -3.895 1.00 97.94 183 GLY A CA 1
ATOM 1434 C C . GLY A 1 183 ? 10.823 -6.000 -3.358 1.00 97.94 183 GLY A C 1
ATOM 1435 O O . GLY A 1 183 ? 11.531 -6.925 -2.977 1.00 97.94 183 GLY A O 1
ATOM 1436 N N . LEU A 1 184 ? 11.205 -4.730 -3.219 1.00 98.38 184 LEU A N 1
ATOM 1437 C CA . LEU A 1 184 ? 12.494 -4.347 -2.628 1.00 98.38 184 LEU A CA 1
ATOM 1438 C C . LEU A 1 184 ? 12.592 -4.734 -1.141 1.00 98.38 184 LEU A C 1
ATOM 1440 O O . LEU A 1 184 ? 13.630 -5.227 -0.706 1.00 98.38 184 LEU A O 1
ATOM 1444 N N . MET A 1 185 ? 11.510 -4.593 -0.369 1.00 97.88 185 MET A N 1
ATOM 1445 C CA . MET A 1 185 ? 11.450 -5.069 1.021 1.00 97.88 185 MET A CA 1
ATOM 1446 C C . MET A 1 185 ? 11.589 -6.597 1.108 1.00 97.88 185 MET A C 1
ATOM 1448 O O . MET A 1 185 ? 12.281 -7.107 1.991 1.00 97.88 185 MET A O 1
ATOM 1452 N N . LEU A 1 186 ? 10.977 -7.340 0.179 1.00 97.38 186 LEU A N 1
ATOM 1453 C CA . LEU A 1 186 ? 11.165 -8.790 0.076 1.00 97.38 186 LEU A CA 1
ATOM 1454 C C . LEU A 1 186 ? 12.611 -9.137 -0.300 1.00 97.38 186 LEU A C 1
ATOM 1456 O O . LEU A 1 186 ? 13.194 -10.016 0.326 1.00 97.38 186 LEU A O 1
ATOM 1460 N N . MET A 1 187 ? 13.238 -8.398 -1.220 1.00 97.94 187 MET A N 1
ATOM 1461 C CA . MET A 1 187 ? 14.659 -8.577 -1.541 1.00 97.94 187 MET A CA 1
ATOM 1462 C C . MET A 1 187 ? 15.565 -8.346 -0.331 1.00 97.94 187 MET A C 1
ATOM 1464 O O . MET A 1 187 ? 16.513 -9.106 -0.148 1.00 97.94 187 MET A O 1
ATOM 1468 N N . GLN A 1 188 ? 15.282 -7.335 0.501 1.00 97.69 188 GLN A N 1
ATOM 1469 C CA . GLN A 1 188 ? 16.017 -7.117 1.752 1.00 97.69 188 GLN A CA 1
ATOM 1470 C C . GLN A 1 188 ? 15.854 -8.300 2.712 1.00 97.69 188 GLN A C 1
ATOM 1472 O O . GLN A 1 188 ? 16.825 -8.761 3.314 1.00 97.69 188 GLN A O 1
ATOM 1477 N N . ARG A 1 189 ? 14.627 -8.822 2.831 1.00 96.12 189 ARG A N 1
ATOM 1478 C CA . ARG A 1 189 ? 14.312 -9.971 3.687 1.00 96.12 189 ARG A CA 1
ATOM 1479 C C . ARG A 1 189 ? 15.039 -11.240 3.238 1.00 96.12 189 ARG A C 1
ATOM 1481 O O . ARG A 1 189 ? 15.649 -11.913 4.063 1.00 96.12 189 ARG A O 1
ATOM 1488 N N . GLU A 1 190 ? 14.995 -11.544 1.943 1.00 95.81 190 GLU A N 1
ATOM 1489 C CA . GLU A 1 190 ? 15.600 -12.744 1.346 1.00 95.81 190 GLU A CA 1
ATOM 1490 C C . GLU A 1 190 ? 17.090 -12.573 1.010 1.00 95.81 190 GLU A C 1
ATOM 1492 O O . GLU A 1 190 ? 17.756 -13.527 0.613 1.00 95.81 190 GLU A O 1
ATOM 1497 N N . ARG A 1 191 ? 17.636 -11.363 1.188 1.00 97.06 191 ARG A N 1
ATOM 1498 C CA . ARG A 1 191 ? 19.010 -10.983 0.829 1.00 97.06 191 ARG A CA 1
ATOM 1499 C C . ARG A 1 191 ? 19.335 -11.205 -0.655 1.00 97.06 191 ARG A C 1
ATOM 1501 O O . ARG A 1 191 ? 20.455 -11.582 -1.001 1.00 97.06 191 ARG A O 1
ATOM 1508 N N . CYS A 1 192 ? 18.370 -10.954 -1.540 1.00 96.44 192 CYS A N 1
ATOM 1509 C CA . CYS A 1 192 ? 18.586 -11.033 -2.983 1.00 96.44 192 CYS A CA 1
ATOM 1510 C C . CYS A 1 192 ? 19.347 -9.800 -3.495 1.00 96.44 192 CYS A C 1
ATOM 1512 O O . CYS A 1 192 ? 18.954 -8.667 -3.222 1.00 96.44 192 CYS A O 1
ATOM 1514 N N . GLY A 1 193 ? 20.393 -10.012 -4.297 1.00 96.25 193 GLY A N 1
ATOM 1515 C CA . GLY A 1 193 ? 21.169 -8.932 -4.919 1.00 96.25 193 GLY A CA 1
ATOM 1516 C C . GLY A 1 193 ? 22.028 -8.115 -3.941 1.00 96.25 193 GLY A C 1
ATOM 1517 O O . GLY A 1 193 ? 22.219 -8.486 -2.781 1.00 96.25 193 GLY A O 1
ATOM 1518 N N . ASP A 1 194 ? 22.566 -6.994 -4.426 1.00 97.38 194 ASP A N 1
ATOM 1519 C CA . ASP A 1 194 ? 23.347 -6.058 -3.611 1.00 97.38 194 ASP A CA 1
ATOM 1520 C C . ASP A 1 194 ? 22.431 -5.284 -2.652 1.00 97.38 194 ASP A C 1
ATOM 1522 O O . ASP A 1 194 ? 21.641 -4.435 -3.062 1.00 97.38 194 ASP A O 1
ATOM 1526 N N . GLN A 1 195 ? 22.556 -5.574 -1.357 1.00 97.88 195 GLN A N 1
ATOM 1527 C CA . GLN A 1 195 ? 21.700 -5.012 -0.313 1.00 97.88 195 GLN A CA 1
ATOM 1528 C C . GLN A 1 195 ? 21.835 -3.494 -0.170 1.00 97.88 195 GLN A C 1
ATOM 1530 O O . GLN A 1 195 ? 20.854 -2.830 0.166 1.00 97.88 195 GLN A O 1
ATOM 1535 N N . ALA A 1 196 ? 23.015 -2.933 -0.448 1.00 97.81 196 ALA A N 1
ATOM 1536 C CA . ALA A 1 196 ? 23.201 -1.488 -0.409 1.00 97.81 196 ALA A CA 1
ATOM 1537 C C . ALA A 1 196 ? 22.423 -0.824 -1.552 1.00 97.81 196 ALA A C 1
ATOM 1539 O O . ALA A 1 196 ? 21.661 0.113 -1.314 1.00 97.81 196 ALA A O 1
ATOM 1540 N N . ALA A 1 197 ? 22.539 -1.372 -2.766 1.00 97.75 197 ALA A N 1
ATOM 1541 C CA . ALA A 1 197 ? 21.790 -0.898 -3.924 1.00 97.75 197 ALA A CA 1
ATOM 1542 C C . ALA A 1 197 ? 20.272 -1.042 -3.724 1.00 97.75 197 ALA A C 1
ATOM 1544 O O . ALA A 1 197 ? 19.537 -0.088 -3.962 1.00 97.75 197 ALA A O 1
ATOM 1545 N N . VAL A 1 198 ? 19.799 -2.192 -3.223 1.00 98.06 198 VAL A N 1
ATOM 1546 C CA . VAL A 1 198 ? 18.374 -2.414 -2.911 1.00 98.06 198 VAL A CA 1
ATOM 1547 C C . VAL A 1 198 ? 17.863 -1.377 -1.911 1.00 98.06 198 VAL A C 1
ATOM 1549 O O . VAL A 1 198 ? 16.792 -0.815 -2.125 1.00 98.06 198 VAL A O 1
ATOM 1552 N N . SER A 1 199 ? 18.627 -1.088 -0.851 1.00 97.44 199 SER A N 1
ATOM 1553 C CA . SER A 1 199 ? 18.253 -0.067 0.135 1.00 97.44 199 SER A CA 1
ATOM 1554 C C . SER A 1 199 ? 18.157 1.322 -0.490 1.00 97.44 199 SER A C 1
ATOM 1556 O O . SER A 1 199 ? 17.170 2.009 -0.269 1.00 97.44 199 SER A O 1
ATOM 1558 N N . THR A 1 200 ? 19.134 1.723 -1.311 1.00 97.44 200 THR A N 1
ATOM 1559 C CA . THR A 1 200 ? 19.102 3.026 -1.994 1.00 97.44 200 THR A CA 1
ATOM 1560 C C . THR A 1 200 ? 17.878 3.162 -2.897 1.00 97.44 200 THR A C 1
ATOM 1562 O O . THR A 1 200 ? 17.195 4.182 -2.860 1.00 97.44 200 THR A O 1
ATOM 1565 N N . VAL A 1 201 ? 17.556 2.125 -3.678 1.00 97.75 201 VAL A N 1
ATOM 1566 C CA . VAL A 1 201 ? 16.370 2.152 -4.546 1.00 97.75 201 VAL A CA 1
ATOM 1567 C C . VAL A 1 201 ? 15.089 2.184 -3.715 1.00 97.75 201 VAL A C 1
ATOM 1569 O O . VAL A 1 201 ? 14.167 2.917 -4.063 1.00 97.75 201 VAL A O 1
ATOM 1572 N N . LEU A 1 202 ? 15.023 1.439 -2.607 1.00 98.00 202 LEU A N 1
ATOM 1573 C CA . LEU A 1 202 ? 13.869 1.467 -1.710 1.00 98.00 202 LEU A CA 1
ATOM 1574 C C . LEU A 1 202 ? 13.647 2.866 -1.128 1.00 98.00 202 LEU A C 1
ATOM 1576 O O . LEU A 1 202 ? 12.521 3.351 -1.184 1.00 98.00 202 LEU A O 1
ATOM 1580 N N . ASP A 1 203 ? 14.700 3.535 -0.657 1.00 97.31 203 ASP A N 1
ATOM 1581 C CA . ASP A 1 203 ? 14.610 4.895 -0.116 1.00 97.31 203 ASP A CA 1
ATOM 1582 C C . ASP A 1 203 ? 14.090 5.891 -1.172 1.00 97.31 203 ASP A C 1
ATOM 1584 O O . ASP A 1 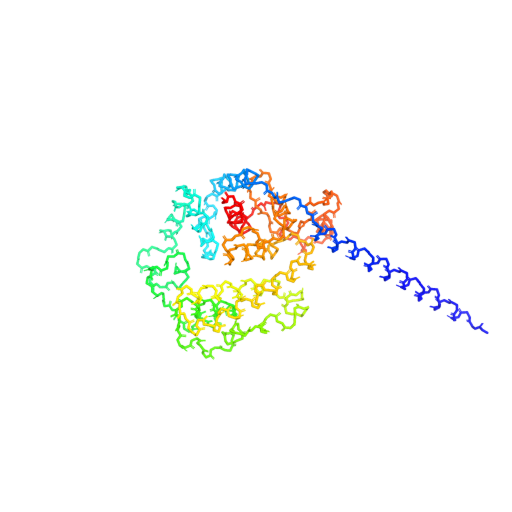203 ? 13.221 6.719 -0.884 1.00 97.31 203 ASP A O 1
ATOM 1588 N N . GLU A 1 204 ? 14.551 5.781 -2.425 1.00 97.12 204 GLU A N 1
ATOM 1589 C CA . GLU A 1 204 ? 14.049 6.602 -3.536 1.00 97.12 204 GLU A CA 1
ATOM 1590 C C . GLU A 1 204 ? 12.573 6.317 -3.862 1.00 97.12 204 GLU A C 1
ATOM 1592 O O . GLU A 1 204 ? 11.792 7.246 -4.083 1.00 97.12 204 GLU A O 1
ATOM 1597 N N . VAL A 1 205 ? 12.161 5.046 -3.861 1.00 97.69 205 VAL A N 1
ATOM 1598 C CA . VAL A 1 205 ? 10.765 4.648 -4.102 1.00 97.69 205 VAL A CA 1
ATOM 1599 C C . VAL A 1 205 ? 9.852 5.107 -2.960 1.00 97.69 205 VAL A C 1
ATOM 1601 O O . VAL A 1 205 ? 8.727 5.544 -3.204 1.00 97.69 205 VAL A O 1
ATOM 1604 N N . VAL A 1 206 ? 10.325 5.051 -1.715 1.00 97.44 206 VAL A N 1
ATOM 1605 C CA . VAL A 1 206 ? 9.610 5.552 -0.531 1.00 97.44 206 VAL A CA 1
ATOM 1606 C C . VAL A 1 206 ? 9.434 7.073 -0.609 1.00 97.44 206 VAL A C 1
ATOM 1608 O O . VAL A 1 206 ? 8.347 7.572 -0.313 1.00 97.44 206 VAL A O 1
ATOM 1611 N N . ALA A 1 207 ? 10.440 7.810 -1.090 1.00 96.62 207 ALA A N 1
ATOM 1612 C CA . ALA A 1 207 ? 10.308 9.241 -1.363 1.00 96.62 207 ALA A CA 1
ATOM 1613 C C . ALA A 1 207 ? 9.269 9.533 -2.467 1.00 96.62 207 ALA A C 1
ATOM 1615 O O . ALA A 1 207 ? 8.452 10.443 -2.316 1.00 96.62 207 ALA A O 1
ATOM 1616 N N . ASP A 1 208 ? 9.226 8.726 -3.535 1.00 97.12 208 ASP A N 1
ATOM 1617 C CA . ASP A 1 208 ? 8.184 8.828 -4.569 1.00 97.12 208 ASP A CA 1
ATOM 1618 C C . ASP A 1 208 ? 6.779 8.550 -4.002 1.00 97.12 208 ASP A C 1
ATOM 1620 O O . ASP A 1 208 ? 5.803 9.176 -4.421 1.00 97.12 208 ASP A O 1
ATOM 1624 N N . ILE A 1 209 ? 6.647 7.625 -3.045 1.00 97.38 209 ILE A N 1
ATOM 1625 C CA . ILE A 1 209 ? 5.380 7.338 -2.355 1.00 97.38 209 ILE A CA 1
ATOM 1626 C C . ILE A 1 209 ? 4.914 8.544 -1.521 1.00 97.38 209 ILE A C 1
ATOM 1628 O O . ILE A 1 209 ? 3.724 8.880 -1.569 1.00 97.38 209 ILE A O 1
ATOM 1632 N N . ASP A 1 210 ? 5.819 9.206 -0.792 1.00 96.94 210 ASP A N 1
ATOM 1633 C CA . ASP A 1 210 ? 5.513 10.436 -0.044 1.00 96.94 210 ASP A CA 1
ATOM 1634 C C . ASP A 1 210 ? 5.034 11.553 -0.984 1.00 96.94 210 ASP A C 1
ATOM 1636 O O . ASP A 1 210 ? 3.973 12.148 -0.756 1.00 96.94 210 ASP A O 1
ATOM 1640 N N . GLU A 1 211 ? 5.739 11.770 -2.102 1.00 96.62 211 GLU A N 1
ATOM 1641 C CA . GLU A 1 211 ? 5.332 12.745 -3.117 1.00 96.62 211 GLU A CA 1
ATOM 1642 C C . GLU A 1 211 ? 3.947 12.400 -3.683 1.00 96.62 211 GLU A C 1
ATOM 1644 O O . GLU A 1 211 ? 3.067 13.259 -3.765 1.00 96.62 211 GLU A O 1
ATOM 1649 N N . GLN A 1 212 ? 3.689 11.133 -4.013 1.00 95.88 212 GLN A N 1
ATOM 1650 C CA . GLN A 1 212 ? 2.377 10.709 -4.502 1.00 95.88 212 GLN A CA 1
ATOM 1651 C C . GLN A 1 212 ? 1.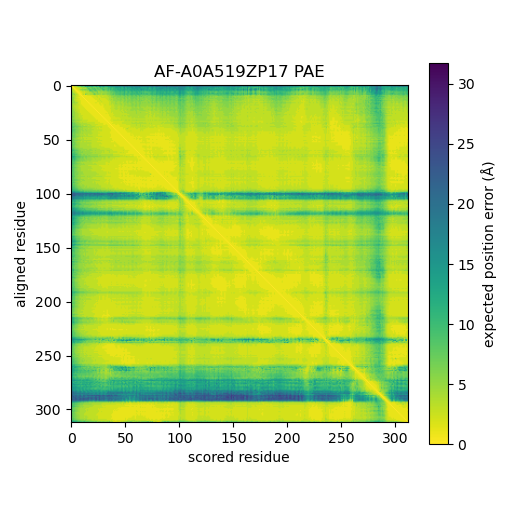254 10.977 -3.498 1.00 95.88 212 GLN A C 1
ATOM 1653 O O . GLN A 1 212 ? 0.176 11.395 -3.918 1.00 95.88 212 GLN A O 1
ATOM 1658 N N . LEU A 1 213 ? 1.470 10.771 -2.195 1.00 96.25 213 LEU A N 1
ATOM 1659 C CA . LEU A 1 213 ? 0.480 11.112 -1.165 1.00 96.25 213 LEU A CA 1
ATOM 1660 C C . LEU A 1 213 ? 0.284 12.618 -1.005 1.00 96.25 213 LEU A C 1
ATOM 1662 O O . LEU A 1 213 ? -0.815 13.053 -0.656 1.00 96.25 213 LEU A O 1
ATOM 1666 N N . HIS A 1 214 ? 1.309 13.421 -1.289 1.00 96.00 214 HIS A N 1
ATOM 1667 C CA . HIS A 1 214 ? 1.172 14.871 -1.299 1.00 96.00 214 HIS A CA 1
ATOM 1668 C C . HIS A 1 214 ? 0.166 15.342 -2.359 1.00 96.00 214 HIS A C 1
ATOM 1670 O O . HIS A 1 214 ? -0.632 16.244 -2.089 1.00 96.00 214 HIS A O 1
ATOM 1676 N N . TRP A 1 215 ? 0.163 14.701 -3.533 1.00 94.50 215 TRP A N 1
ATOM 1677 C CA . TRP A 1 215 ? -0.722 15.038 -4.652 1.00 94.50 215 TRP A CA 1
ATOM 1678 C C . TRP A 1 215 ? -2.040 14.240 -4.680 1.00 94.50 215 TRP A C 1
ATOM 1680 O O . TRP A 1 215 ? -3.027 14.719 -5.247 1.00 94.50 215 TRP A O 1
ATOM 1690 N N . ASP A 1 216 ? -2.099 13.039 -4.087 1.00 90.25 216 ASP A N 1
ATOM 1691 C CA . ASP A 1 216 ? -3.305 12.197 -4.080 1.00 90.25 216 ASP A CA 1
ATOM 1692 C C . ASP A 1 216 ? -4.287 12.619 -2.979 1.00 90.25 216 ASP A C 1
ATOM 1694 O O . ASP A 1 216 ? -4.270 12.181 -1.826 1.00 90.25 216 ASP A O 1
ATOM 1698 N N . VAL A 1 217 ? -5.212 13.484 -3.377 1.00 86.31 217 VAL A N 1
ATOM 1699 C CA . VAL A 1 217 ? -6.273 14.002 -2.514 1.00 86.31 217 VAL A CA 1
ATOM 1700 C C . VAL A 1 217 ? -7.426 13.018 -2.292 1.00 86.31 217 VAL A C 1
ATOM 1702 O O . VAL A 1 217 ? -8.366 13.357 -1.578 1.00 86.31 217 VAL A O 1
ATOM 1705 N N . VAL A 1 218 ? -7.408 11.811 -2.863 1.00 87.62 218 VAL A N 1
ATOM 1706 C CA . VAL A 1 218 ? -8.520 10.850 -2.772 1.00 87.62 218 VAL A CA 1
ATOM 1707 C C . VAL A 1 218 ? -8.095 9.610 -1.992 1.00 87.62 218 VAL A C 1
ATOM 1709 O O . VAL A 1 218 ? -7.171 8.905 -2.384 1.00 87.62 218 VAL A O 1
ATOM 1712 N N . VAL A 1 219 ? -8.827 9.278 -0.926 1.00 86.50 219 VAL A N 1
ATOM 1713 C CA . VAL A 1 219 ? -8.634 8.010 -0.214 1.00 86.50 219 VAL A CA 1
ATOM 1714 C C . VAL A 1 219 ? -9.241 6.893 -1.057 1.00 86.50 219 VAL A C 1
ATOM 1716 O O . VAL A 1 219 ? -10.440 6.865 -1.308 1.00 86.50 219 VAL A O 1
ATOM 1719 N N . ARG A 1 220 ? -8.401 5.993 -1.545 1.00 89.44 220 ARG A N 1
ATOM 1720 C CA . ARG A 1 220 ? -8.736 4.791 -2.322 1.00 89.44 220 ARG A CA 1
ATOM 1721 C C . ARG A 1 220 ? -7.732 3.700 -1.959 1.00 89.44 220 ARG A C 1
ATOM 1723 O O . ARG A 1 220 ? -6.807 3.976 -1.203 1.00 89.44 220 ARG A O 1
ATOM 1730 N N . ASP A 1 221 ? -7.846 2.525 -2.562 1.00 91.81 221 ASP A N 1
ATOM 1731 C CA . ASP A 1 221 ? -6.885 1.427 -2.374 1.00 91.81 221 ASP A CA 1
ATOM 1732 C C . ASP A 1 221 ? -5.408 1.886 -2.463 1.00 91.81 221 ASP A C 1
ATOM 1734 O O . ASP A 1 221 ? -4.673 1.823 -1.484 1.00 91.81 221 ASP A O 1
ATOM 1738 N N . ALA A 1 222 ? -5.003 2.533 -3.563 1.00 94.19 222 ALA A N 1
ATOM 1739 C CA . ALA A 1 222 ? -3.639 3.062 -3.704 1.00 94.19 222 ALA A CA 1
ATOM 1740 C C . ALA A 1 222 ? -3.220 4.059 -2.599 1.00 94.19 222 ALA A C 1
ATOM 1742 O O . ALA A 1 222 ? -2.046 4.163 -2.265 1.00 94.19 222 ALA A O 1
ATOM 1743 N N . TYR A 1 223 ? -4.161 4.805 -2.014 1.00 96.38 223 TYR A N 1
ATOM 1744 C CA . TYR A 1 223 ? -3.861 5.706 -0.899 1.00 96.38 223 TYR A CA 1
ATOM 1745 C C . TYR A 1 223 ? -3.536 4.918 0.375 1.00 96.38 223 TYR A C 1
ATOM 1747 O O . TYR A 1 223 ? -2.556 5.227 1.050 1.00 96.38 223 TYR A O 1
ATOM 1755 N N . LEU A 1 224 ? -4.337 3.893 0.684 1.00 96.75 224 LEU A N 1
ATOM 1756 C CA . LEU A 1 224 ? -4.103 3.002 1.820 1.00 96.75 224 LEU A CA 1
ATOM 1757 C C . LEU A 1 224 ? -2.755 2.289 1.678 1.00 96.75 224 LEU A C 1
ATOM 1759 O O . LEU A 1 224 ? -1.959 2.333 2.611 1.00 96.75 224 LEU A O 1
ATOM 1763 N N . GLN A 1 225 ? -2.453 1.737 0.498 1.00 97.00 225 GLN A N 1
ATOM 1764 C CA . GLN A 1 225 ? -1.159 1.105 0.225 1.00 97.00 225 GLN A CA 1
ATOM 1765 C C . GLN A 1 225 ? 0.018 2.057 0.462 1.00 97.00 225 GLN A C 1
ATOM 1767 O O . GLN A 1 225 ? 0.988 1.684 1.110 1.00 97.00 225 GLN A O 1
ATOM 1772 N N . ARG A 1 226 ? -0.060 3.304 -0.014 1.00 97.75 226 ARG A N 1
ATOM 1773 C CA . ARG A 1 226 ? 1.020 4.285 0.169 1.00 97.75 226 ARG A CA 1
ATOM 1774 C C . ARG A 1 226 ? 1.232 4.659 1.636 1.00 97.75 226 ARG A C 1
ATOM 1776 O O . ARG A 1 226 ? 2.370 4.670 2.096 1.00 97.75 226 ARG A O 1
ATOM 1783 N N . VAL A 1 227 ? 0.152 4.927 2.378 1.00 97.69 227 VAL A N 1
ATOM 1784 C CA . VAL A 1 227 ? 0.241 5.212 3.824 1.00 97.69 227 VAL A CA 1
ATOM 1785 C C . VAL A 1 227 ? 0.823 4.012 4.565 1.00 97.69 227 VAL A C 1
ATOM 1787 O O . VAL A 1 227 ? 1.711 4.182 5.399 1.00 97.69 227 VAL A O 1
ATOM 1790 N N . LEU A 1 228 ? 0.361 2.805 4.228 1.00 98.00 228 LEU A N 1
ATOM 1791 C CA . LEU A 1 228 ? 0.884 1.565 4.782 1.00 98.00 228 LEU A CA 1
ATOM 1792 C C . LEU A 1 228 ? 2.387 1.431 4.529 1.00 98.00 228 LEU A C 1
ATOM 1794 O O . LEU A 1 228 ? 3.126 1.194 5.477 1.00 98.00 228 LEU A O 1
ATOM 1798 N N . LEU A 1 229 ? 2.842 1.594 3.285 1.00 97.94 229 LEU A N 1
ATOM 1799 C CA . LEU A 1 229 ? 4.245 1.389 2.924 1.00 97.94 229 LEU A CA 1
ATOM 1800 C C . LEU A 1 229 ? 5.179 2.375 3.638 1.00 97.94 229 LEU A C 1
ATOM 1802 O O . LEU A 1 229 ? 6.217 1.942 4.131 1.00 97.94 229 LEU A O 1
ATOM 1806 N N . LEU A 1 230 ? 4.796 3.651 3.782 1.00 97.50 230 LEU A N 1
ATOM 1807 C CA . LEU A 1 230 ? 5.573 4.619 4.573 1.00 97.50 230 LEU A CA 1
ATOM 1808 C C . LEU A 1 230 ? 5.747 4.159 6.025 1.00 97.50 230 LEU A C 1
ATOM 1810 O O . LEU A 1 230 ? 6.853 4.174 6.562 1.00 97.50 230 LEU A O 1
ATOM 1814 N N . MET A 1 231 ? 4.652 3.736 6.662 1.00 97.69 231 MET A N 1
ATOM 1815 C CA . MET A 1 231 ? 4.674 3.319 8.064 1.00 97.69 231 MET A CA 1
ATOM 1816 C C . MET A 1 231 ? 5.390 1.983 8.266 1.00 97.69 231 MET A C 1
ATOM 1818 O O . MET A 1 231 ? 6.076 1.798 9.268 1.00 97.69 231 MET A O 1
ATOM 1822 N N . TRP A 1 232 ? 5.210 1.046 7.335 1.00 96.25 232 TRP A N 1
ATOM 1823 C CA . TRP A 1 232 ? 5.765 -0.299 7.424 1.00 96.25 232 TRP A CA 1
ATOM 1824 C C . TRP A 1 232 ? 7.273 -0.290 7.173 1.00 96.25 232 TRP A C 1
ATOM 1826 O O . TRP A 1 232 ? 8.009 -0.893 7.949 1.00 96.25 232 TRP A O 1
ATOM 1836 N N . HIS A 1 233 ? 7.748 0.442 6.163 1.00 94.88 233 HIS A N 1
ATOM 1837 C CA . HIS A 1 233 ? 9.180 0.569 5.888 1.00 94.88 233 HIS A CA 1
ATOM 1838 C C . HIS A 1 233 ? 9.945 1.193 7.068 1.00 94.88 233 HIS A C 1
ATOM 1840 O O . HIS A 1 233 ? 10.966 0.659 7.491 1.00 94.88 233 HIS A O 1
ATOM 1846 N N . ALA A 1 234 ? 9.426 2.281 7.646 1.00 90.69 234 ALA A N 1
ATOM 1847 C CA . ALA A 1 234 ? 10.058 2.951 8.784 1.00 90.69 234 ALA A CA 1
ATOM 1848 C C . ALA A 1 234 ? 9.824 2.250 10.137 1.00 90.69 234 ALA A C 1
ATOM 1850 O O . ALA A 1 234 ? 10.306 2.730 11.164 1.00 90.69 234 ALA A O 1
ATOM 1851 N N . ASP A 1 235 ? 9.012 1.187 10.154 1.00 87.38 235 ASP A N 1
ATOM 1852 C CA . ASP A 1 235 ? 8.447 0.556 11.352 1.00 87.38 235 ASP A CA 1
ATOM 1853 C C . ASP A 1 235 ? 7.876 1.571 12.369 1.00 87.38 235 ASP A C 1
ATOM 1855 O O . ASP A 1 235 ? 7.960 1.400 13.587 1.00 87.38 235 ASP A O 1
ATOM 1859 N N . SER A 1 236 ? 7.310 2.675 11.866 1.00 78.94 236 SER A N 1
ATOM 1860 C CA . SER A 1 236 ? 6.893 3.813 12.683 1.00 78.94 236 SER A CA 1
ATOM 1861 C C . SER A 1 236 ? 5.731 4.584 12.069 1.00 78.94 236 SER A C 1
ATOM 1863 O O . SER A 1 236 ? 5.733 4.953 10.895 1.00 78.94 236 SER A O 1
ATOM 1865 N N . ALA A 1 237 ? 4.765 4.944 12.917 1.00 77.00 237 ALA A N 1
ATOM 1866 C CA . ALA A 1 237 ? 3.657 5.819 12.544 1.00 77.00 237 ALA A CA 1
ATOM 1867 C C . ALA A 1 237 ? 4.105 7.244 12.175 1.00 77.00 237 ALA A C 1
ATOM 1869 O O . ALA A 1 237 ? 3.411 7.921 11.421 1.00 77.00 237 ALA A O 1
ATOM 1870 N N . SER A 1 238 ? 5.260 7.703 12.674 1.00 86.69 238 SER A N 1
ATOM 1871 C CA . SER A 1 238 ? 5.763 9.059 12.416 1.00 86.69 238 SER A CA 1
ATOM 1872 C C . SER A 1 238 ? 6.232 9.280 10.977 1.00 86.69 238 SER A C 1
ATOM 1874 O O . SER A 1 238 ? 6.472 10.422 10.596 1.00 86.69 238 SER A O 1
ATOM 1876 N N . ALA A 1 239 ? 6.381 8.210 10.190 1.00 90.19 239 ALA A N 1
ATOM 1877 C CA . ALA A 1 239 ? 6.757 8.298 8.783 1.00 90.19 239 ALA A CA 1
ATOM 1878 C C . ALA A 1 239 ? 5.612 8.796 7.888 1.00 90.19 239 ALA A C 1
ATOM 1880 O O . ALA A 1 239 ? 5.864 9.341 6.819 1.00 90.19 239 ALA A O 1
ATOM 1881 N N . ALA A 1 240 ? 4.356 8.653 8.324 1.00 95.56 240 ALA A N 1
ATOM 1882 C CA . ALA A 1 240 ? 3.205 9.211 7.625 1.00 95.56 240 ALA A CA 1
ATOM 1883 C C . ALA A 1 240 ? 2.777 10.539 8.264 1.00 95.56 240 ALA A C 1
ATOM 1885 O O . ALA A 1 240 ? 2.727 10.674 9.490 1.00 95.56 240 ALA A O 1
ATOM 1886 N N . LYS A 1 241 ? 2.385 11.525 7.445 1.00 96.75 241 LYS A N 1
ATOM 1887 C CA . LYS A 1 241 ? 1.812 12.770 7.978 1.00 96.75 241 LYS A CA 1
ATOM 1888 C C . LYS A 1 241 ? 0.541 12.458 8.783 1.00 96.75 241 LYS A C 1
ATOM 1890 O O . LYS A 1 241 ? -0.309 11.708 8.296 1.00 96.75 241 LYS A O 1
ATOM 1895 N N . PRO A 1 242 ? 0.334 13.096 9.953 1.00 97.56 242 PRO A N 1
ATOM 1896 C CA . PRO A 1 242 ? -0.857 12.914 10.786 1.00 97.56 242 PRO A CA 1
ATOM 1897 C C . PRO A 1 242 ? -2.186 12.946 10.028 1.00 97.56 242 PRO A C 1
ATOM 1899 O O . PRO A 1 242 ? -3.039 12.082 10.225 1.00 97.56 242 PRO A O 1
ATOM 1902 N N . ILE A 1 243 ? -2.349 13.907 9.111 1.00 97.06 243 ILE A N 1
ATOM 1903 C CA . ILE A 1 243 ? -3.571 14.046 8.313 1.00 97.06 243 ILE A CA 1
ATOM 1904 C C . ILE A 1 243 ? -3.831 12.811 7.457 1.00 97.06 243 ILE A C 1
ATOM 1906 O O . ILE A 1 243 ? -4.983 12.407 7.310 1.00 97.06 243 ILE A O 1
ATOM 1910 N N . TRP A 1 244 ? -2.788 12.162 6.942 1.00 97.31 244 TRP A N 1
ATOM 1911 C CA . TRP A 1 244 ? -2.974 10.991 6.106 1.00 97.31 244 TRP A CA 1
ATOM 1912 C C . TRP A 1 244 ? -3.532 9.816 6.893 1.00 97.31 244 TRP A C 1
ATOM 1914 O O . TRP A 1 244 ? -4.495 9.195 6.444 1.00 97.31 244 TRP A O 1
ATOM 1924 N N . LEU A 1 245 ? -3.004 9.589 8.096 1.00 97.00 245 LEU A N 1
ATOM 1925 C CA . LEU A 1 245 ? -3.490 8.559 9.006 1.00 97.00 245 LEU A CA 1
ATOM 1926 C C . LEU A 1 245 ? -4.907 8.865 9.513 1.00 97.00 245 LEU A C 1
ATOM 1928 O O . LEU A 1 245 ? -5.765 7.986 9.484 1.00 97.00 245 LEU A O 1
ATOM 1932 N N . VAL A 1 246 ? -5.201 10.116 9.894 1.00 97.00 246 VAL A N 1
ATOM 1933 C CA . VAL A 1 246 ? -6.563 10.547 10.277 1.00 97.00 246 VAL A CA 1
ATOM 1934 C C . VAL A 1 246 ? -7.577 10.189 9.189 1.00 97.00 246 VAL A C 1
ATOM 1936 O O . VAL A 1 246 ? -8.679 9.732 9.493 1.00 97.00 246 VAL A O 1
ATOM 1939 N N . ARG A 1 247 ? -7.219 10.376 7.916 1.00 95.50 247 ARG A N 1
ATOM 1940 C CA . ARG A 1 247 ? -8.090 10.054 6.779 1.00 95.50 247 ARG A CA 1
ATOM 1941 C C . ARG A 1 247 ? -8.318 8.557 6.629 1.00 95.50 247 ARG A C 1
ATOM 1943 O O . ARG A 1 247 ? -9.458 8.167 6.400 1.00 95.50 247 ARG A O 1
ATOM 1950 N N . VAL A 1 248 ? -7.286 7.732 6.822 1.00 96.38 248 VAL A N 1
ATOM 1951 C CA . VAL A 1 248 ? -7.441 6.269 6.855 1.00 96.38 248 VAL A CA 1
ATOM 1952 C C . VAL A 1 248 ? -8.408 5.854 7.963 1.00 96.38 248 VAL A C 1
ATOM 1954 O O . VAL A 1 248 ? -9.356 5.122 7.692 1.00 96.38 248 VAL A O 1
ATOM 1957 N N . LEU A 1 249 ? -8.234 6.366 9.186 1.00 96.75 249 LEU A N 1
ATOM 1958 C CA . LEU A 1 249 ? -9.108 6.026 10.316 1.00 96.75 249 LEU A CA 1
ATOM 1959 C C . LEU A 1 249 ? -10.561 6.465 10.083 1.00 96.75 249 LEU A C 1
ATOM 1961 O O . LEU A 1 249 ? -11.490 5.727 10.396 1.00 96.75 249 LEU A O 1
ATOM 1965 N N . ARG A 1 250 ? -10.773 7.648 9.495 1.00 95.38 250 ARG A N 1
ATOM 1966 C CA . ARG A 1 250 ? -12.117 8.148 9.152 1.00 95.38 250 ARG A CA 1
ATOM 1967 C C . ARG A 1 250 ? -12.767 7.406 7.987 1.00 95.38 250 ARG A C 1
ATOM 1969 O O . ARG A 1 250 ? -13.989 7.415 7.894 1.00 95.38 250 ARG A O 1
ATOM 1976 N N . ALA A 1 251 ? -11.972 6.799 7.110 1.00 94.31 251 ALA A N 1
ATOM 1977 C CA . ALA A 1 251 ? -12.462 5.974 6.011 1.00 94.31 251 ALA A CA 1
ATOM 1978 C C . ALA A 1 251 ? -12.864 4.553 6.454 1.00 94.31 251 ALA A C 1
ATOM 1980 O O . ALA A 1 251 ? -13.387 3.798 5.632 1.00 94.31 251 ALA A O 1
ATOM 1981 N N . GLN A 1 252 ? -12.637 4.184 7.725 1.00 96.38 252 GLN A N 1
ATOM 1982 C CA . GLN A 1 252 ? -13.109 2.917 8.277 1.00 96.38 252 GLN A CA 1
ATOM 1983 C C . GLN A 1 252 ? -14.640 2.920 8.347 1.00 96.38 252 GLN A C 1
ATOM 1985 O O . GLN A 1 252 ? -15.254 3.740 9.038 1.00 96.38 252 GLN A O 1
ATOM 1990 N N . SER A 1 253 ? -15.258 1.969 7.655 1.00 94.88 253 SER A N 1
ATOM 1991 C CA . SER A 1 253 ? -16.705 1.783 7.612 1.00 94.88 253 SER A CA 1
ATOM 1992 C C . SER A 1 253 ? -17.277 1.449 8.993 1.00 94.88 253 SER A C 1
ATOM 1994 O O . SER A 1 253 ? -16.564 1.074 9.927 1.00 94.88 253 SER A O 1
ATOM 1996 N N . ALA A 1 254 ? -18.601 1.555 9.141 1.00 95.44 254 ALA A N 1
ATOM 1997 C CA . ALA A 1 254 ? -19.290 1.198 10.384 1.00 95.44 254 ALA A CA 1
ATOM 1998 C C . ALA A 1 254 ? -19.059 -0.272 10.791 1.00 95.44 254 ALA A C 1
ATOM 2000 O O . ALA A 1 254 ? -18.904 -0.542 11.982 1.00 95.44 254 ALA A O 1
ATOM 2001 N N . ASP A 1 255 ? -18.952 -1.178 9.811 1.00 96.56 255 ASP A N 1
ATOM 2002 C CA . ASP A 1 255 ? -18.686 -2.614 9.991 1.00 96.56 255 ASP A CA 1
ATOM 2003 C C . ASP A 1 255 ? -17.251 -2.941 10.449 1.00 96.56 255 ASP A C 1
ATOM 2005 O O . ASP A 1 255 ? -16.968 -4.090 10.773 1.00 96.56 255 ASP A O 1
ATOM 2009 N N . GLY A 1 256 ? -16.361 -1.943 10.503 1.00 97.56 256 GLY A N 1
ATOM 2010 C CA . GLY A 1 256 ? -14.970 -2.081 10.934 1.00 97.56 256 GLY A CA 1
ATOM 2011 C C . GLY A 1 256 ? -13.966 -2.342 9.810 1.00 97.56 256 GLY A C 1
ATOM 2012 O O . GLY A 1 256 ? -12.766 -2.271 10.065 1.00 97.56 256 GLY A O 1
ATOM 2013 N N . GLY A 1 257 ? -14.417 -2.590 8.580 1.00 96.88 257 GLY A N 1
ATOM 2014 C CA . GLY A 1 257 ? -13.536 -2.762 7.427 1.00 96.88 257 GLY A CA 1
ATOM 2015 C C . GLY A 1 257 ? -13.291 -1.462 6.652 1.00 96.88 257 GLY A C 1
ATOM 2016 O O . GLY A 1 257 ? -13.738 -0.378 7.042 1.00 96.88 257 GLY A O 1
ATOM 2017 N N . TRP A 1 258 ? -12.585 -1.577 5.528 1.00 96.50 258 TRP A N 1
ATOM 2018 C CA . TRP A 1 258 ? -12.382 -0.494 4.565 1.00 96.50 258 TRP A CA 1
ATOM 2019 C C . TRP A 1 258 ? -12.887 -0.898 3.190 1.00 96.50 258 TRP A C 1
ATOM 2021 O O . TRP A 1 258 ? -12.805 -2.056 2.788 1.00 96.50 258 TRP A O 1
ATOM 2031 N N . SER A 1 259 ? -13.403 0.087 2.460 1.00 92.00 259 SER A N 1
ATOM 2032 C CA . SER A 1 259 ? -13.897 -0.080 1.095 1.00 92.00 259 SER A CA 1
ATOM 2033 C C . SER A 1 259 ? -12.848 0.401 0.085 1.00 92.00 259 SER A C 1
ATOM 2035 O O . SER A 1 259 ? -12.233 1.446 0.318 1.00 92.00 259 SER A O 1
ATOM 2037 N N . PRO A 1 260 ? -12.709 -0.249 -1.086 1.00 85.38 260 PRO A N 1
ATOM 2038 C CA . PRO A 1 260 ? -11.776 0.168 -2.139 1.00 85.38 260 PRO A CA 1
ATOM 2039 C C . PRO A 1 260 ? -12.249 1.443 -2.859 1.00 85.38 260 PRO A C 1
ATOM 2041 O O . PRO A 1 260 ? -11.578 1.976 -3.750 1.00 85.38 260 PRO A O 1
ATOM 2044 N N . ARG A 1 261 ? -13.452 1.933 -2.524 1.00 82.50 261 ARG A N 1
ATOM 2045 C CA . ARG A 1 261 ? -14.053 3.121 -3.125 1.00 82.50 261 ARG A CA 1
ATOM 2046 C C . ARG A 1 261 ? -13.193 4.363 -2.909 1.00 82.50 261 ARG A C 1
ATOM 2048 O O . ARG A 1 261 ? -12.526 4.535 -1.899 1.00 82.50 261 ARG A O 1
ATOM 2055 N N . ARG A 1 262 ? -13.328 5.289 -3.860 1.00 80.06 262 ARG A N 1
ATOM 2056 C CA . ARG A 1 262 ? -12.837 6.661 -3.734 1.00 80.06 262 ARG A CA 1
ATOM 2057 C C . ARG A 1 262 ? -13.666 7.396 -2.684 1.00 80.06 262 ARG A C 1
ATOM 2059 O O . ARG A 1 262 ? -14.847 7.656 -2.911 1.00 80.06 262 ARG A O 1
ATOM 2066 N N . GLN A 1 263 ? -13.034 7.730 -1.574 1.00 81.12 263 GLN A N 1
ATOM 2067 C CA . GLN A 1 263 ? -13.587 8.494 -0.473 1.00 81.12 263 GLN A CA 1
ATOM 2068 C C . GLN A 1 263 ? -12.795 9.790 -0.301 1.00 81.12 263 GLN A C 1
ATOM 2070 O O . GLN A 1 263 ? -11.574 9.840 -0.452 1.00 81.12 263 GLN A O 1
ATOM 2075 N N . MET A 1 264 ? -13.499 10.854 0.047 1.00 84.88 264 MET A N 1
ATOM 2076 C CA . MET A 1 264 ? -12.911 12.070 0.594 1.00 84.88 264 MET A CA 1
ATOM 2077 C C . MET A 1 264 ? -13.538 12.240 1.975 1.00 84.88 264 MET A C 1
ATOM 2079 O O . MET A 1 264 ? -14.529 12.953 2.080 1.00 84.88 264 MET A O 1
ATOM 2083 N N . PRO A 1 265 ? -13.080 11.513 3.010 1.00 78.81 265 PRO A N 1
ATOM 2084 C CA . PRO A 1 265 ? -13.812 11.351 4.274 1.00 78.81 265 PRO A CA 1
ATOM 2085 C C . PRO A 1 265 ? -14.122 12.671 5.000 1.00 78.81 265 PRO A C 1
ATOM 2087 O O . PRO A 1 265 ? -14.964 12.716 5.891 1.00 78.81 265 PRO A O 1
ATOM 2090 N N . GLU A 1 266 ? -13.457 13.761 4.631 1.00 83.50 266 GLU A N 1
ATOM 2091 C CA . GLU A 1 266 ? -13.716 15.104 5.143 1.00 83.50 266 GLU A CA 1
ATOM 2092 C C . GLU A 1 266 ? -14.880 15.828 4.457 1.00 83.50 266 GLU A C 1
ATOM 2094 O O . GLU A 1 266 ? -15.366 16.835 4.970 1.00 83.50 266 GLU A O 1
ATOM 2099 N N . TRP A 1 267 ? -15.309 15.362 3.287 1.00 83.94 267 TRP A N 1
ATOM 2100 C CA . TRP A 1 267 ? -16.416 15.950 2.549 1.00 83.94 267 TRP A CA 1
ATOM 2101 C C . TRP A 1 267 ? -17.749 15.370 3.032 1.00 83.94 267 TRP A C 1
ATOM 2103 O O . TRP A 1 267 ? -17.852 14.168 3.296 1.00 83.94 267 TRP A O 1
ATOM 2113 N N . PRO A 1 268 ? -18.812 16.188 3.100 1.00 83.62 268 PRO A N 1
ATOM 2114 C CA . PRO A 1 268 ? -20.161 15.686 3.310 1.00 83.62 268 PRO A CA 1
ATOM 2115 C C . PRO A 1 268 ? -20.510 14.574 2.318 1.00 83.62 268 PRO A C 1
ATOM 2117 O O . PRO A 1 268 ? -20.092 14.622 1.160 1.00 83.62 268 PRO A O 1
ATOM 2120 N N . ALA A 1 269 ? -21.334 13.613 2.743 1.00 79.81 269 ALA A N 1
ATOM 2121 C CA . ALA A 1 269 ? -21.739 12.483 1.904 1.00 79.81 269 ALA A CA 1
ATOM 2122 C C . ALA A 1 269 ? -22.239 12.928 0.516 1.00 79.81 269 ALA A C 1
ATOM 2124 O O . ALA A 1 269 ? -21.868 12.315 -0.478 1.00 79.81 269 ALA A O 1
ATOM 2125 N N . TRP A 1 270 ? -22.990 14.037 0.445 1.00 79.88 270 TRP A N 1
ATOM 2126 C CA . TRP A 1 270 ? -23.558 14.605 -0.787 1.00 79.88 270 TRP A CA 1
ATOM 2127 C C . TRP A 1 270 ? -22.527 15.165 -1.791 1.00 79.88 270 TRP A C 1
ATOM 2129 O O . TRP A 1 270 ? -22.864 15.339 -2.960 1.00 79.88 270 TRP A O 1
ATOM 2139 N N . LEU A 1 271 ? -21.281 15.405 -1.366 1.00 82.94 271 LEU A N 1
ATOM 2140 C CA . LEU A 1 271 ? -20.167 15.847 -2.220 1.00 82.94 271 LEU A CA 1
ATOM 2141 C C . LEU A 1 271 ? -19.213 14.714 -2.609 1.00 82.94 271 LEU A C 1
ATOM 2143 O O . LEU A 1 271 ? -18.272 14.944 -3.367 1.00 82.94 271 LEU A O 1
ATOM 2147 N N . GLN A 1 272 ? -19.417 13.497 -2.103 1.00 82.19 272 GLN A N 1
ATOM 2148 C CA . GLN A 1 272 ? -18.489 12.403 -2.361 1.00 82.19 272 GLN A CA 1
ATOM 2149 C C . GLN A 1 272 ? -18.406 12.091 -3.866 1.00 82.19 272 GLN A C 1
ATOM 2151 O O . GLN A 1 272 ? -19.445 11.976 -4.526 1.00 82.19 272 GLN A O 1
ATOM 2156 N N . PRO A 1 273 ? -17.202 11.846 -4.420 1.00 76.50 273 PRO A N 1
ATOM 2157 C CA . PRO A 1 273 ? -17.048 11.406 -5.808 1.00 76.50 273 PRO A CA 1
ATOM 2158 C C . PRO A 1 273 ? -17.861 10.144 -6.129 1.00 76.50 273 PRO A C 1
ATOM 2160 O O . PRO A 1 273 ? -18.292 9.941 -7.266 1.00 76.50 273 PRO A O 1
ATOM 2163 N N . SER A 1 274 ? -18.099 9.304 -5.116 1.00 74.19 274 SER A N 1
ATOM 2164 C CA . SER A 1 274 ? -18.954 8.125 -5.218 1.00 74.19 274 SER A CA 1
ATOM 2165 C C . SER A 1 274 ? -20.386 8.474 -5.607 1.00 74.19 274 SER A C 1
ATOM 2167 O O . SER A 1 274 ? -20.936 7.757 -6.424 1.00 74.19 274 SER A O 1
ATOM 2169 N N . LEU A 1 275 ? -20.972 9.582 -5.143 1.00 74.12 275 LEU A N 1
ATOM 2170 C CA . LEU A 1 275 ? -22.324 9.974 -5.550 1.00 74.12 275 LEU A CA 1
ATOM 2171 C C . LEU A 1 275 ? -22.399 10.452 -6.991 1.00 74.12 275 LEU A C 1
ATOM 2173 O O . LEU A 1 275 ? -23.371 10.146 -7.671 1.00 74.12 275 LEU A O 1
ATOM 2177 N N . VAL A 1 276 ? -21.381 11.162 -7.482 1.00 73.75 276 VAL A N 1
ATOM 2178 C CA . VAL A 1 276 ? -21.309 11.530 -8.904 1.00 73.75 276 VAL A CA 1
ATOM 2179 C C . VAL A 1 276 ? -21.223 10.266 -9.757 1.00 73.75 276 VAL A C 1
ATOM 2181 O O . VAL A 1 276 ? -21.912 10.154 -10.771 1.00 73.75 276 VAL A O 1
ATOM 2184 N N . ARG A 1 277 ? -20.429 9.281 -9.319 1.00 71.25 277 ARG A N 1
ATOM 2185 C CA . ARG A 1 277 ? -20.338 7.977 -9.979 1.00 71.25 277 ARG A CA 1
ATOM 2186 C C . ARG A 1 277 ? -21.643 7.193 -9.878 1.00 71.25 277 ARG A C 1
ATOM 2188 O O . ARG A 1 277 ? -22.071 6.649 -10.882 1.00 71.25 277 ARG A O 1
ATOM 2195 N N . ASP A 1 278 ? -22.279 7.152 -8.715 1.00 76.06 278 ASP A N 1
ATOM 2196 C CA . ASP A 1 278 ? -23.530 6.429 -8.471 1.00 76.06 278 ASP A CA 1
ATOM 2197 C C . ASP A 1 278 ? -24.701 7.110 -9.208 1.00 76.06 278 ASP A C 1
ATOM 2199 O O . ASP A 1 278 ? -25.634 6.450 -9.662 1.00 76.06 278 ASP A O 1
ATOM 2203 N N . PHE A 1 279 ? -24.637 8.425 -9.419 1.00 78.25 279 PHE A N 1
ATOM 2204 C CA . PHE A 1 279 ? -25.516 9.134 -10.340 1.00 78.25 279 PHE A CA 1
ATOM 2205 C C . PHE A 1 279 ? -25.219 8.719 -11.784 1.00 78.25 279 PHE A C 1
ATOM 2207 O O . PHE A 1 279 ? -26.115 8.216 -12.453 1.00 78.25 279 PHE A O 1
ATOM 2214 N N . ALA A 1 280 ? -23.973 8.831 -12.257 1.00 74.62 280 ALA A N 1
ATOM 2215 C CA . ALA A 1 280 ? -23.583 8.425 -13.612 1.00 74.62 280 ALA A CA 1
ATOM 2216 C C . ALA A 1 280 ? -23.925 6.950 -13.914 1.00 74.62 280 ALA A C 1
ATOM 2218 O O . ALA A 1 280 ? -24.362 6.627 -15.017 1.00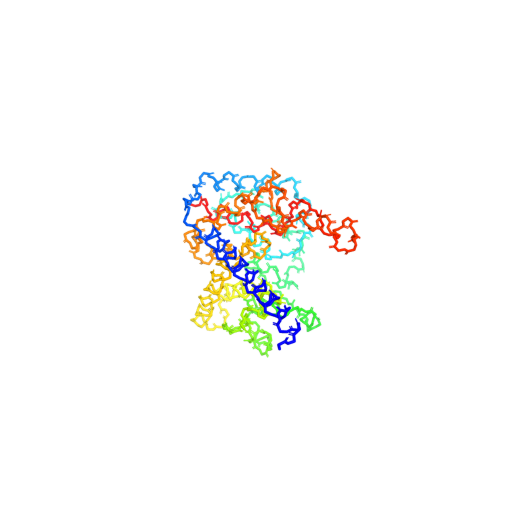 74.62 280 ALA A O 1
ATOM 2219 N N . ALA A 1 281 ? -23.803 6.080 -12.913 1.00 73.50 281 ALA A N 1
ATOM 2220 C CA . ALA A 1 281 ? -24.181 4.674 -12.915 1.00 73.50 281 ALA A CA 1
ATOM 2221 C C . ALA A 1 281 ? -25.659 4.449 -13.227 1.00 73.50 281 ALA A C 1
ATOM 2223 O O . ALA A 1 281 ? -25.993 3.572 -14.018 1.00 73.50 281 ALA A O 1
ATOM 2224 N N . ARG A 1 282 ? -26.549 5.253 -12.629 1.00 79.75 282 ARG A N 1
ATOM 2225 C CA . ARG A 1 282 ? -27.995 5.180 -12.894 1.00 79.75 282 ARG A CA 1
ATOM 2226 C C . ARG A 1 282 ? -28.314 5.500 -14.351 1.00 79.75 282 ARG A C 1
ATOM 2228 O O . ARG A 1 282 ? -29.222 4.904 -14.916 1.00 79.75 282 ARG A O 1
ATOM 2235 N N . TRP A 1 283 ? -27.554 6.406 -14.962 1.00 79.56 283 TRP A N 1
ATOM 2236 C CA . TRP A 1 283 ? -27.718 6.775 -16.371 1.00 79.56 283 TRP A CA 1
ATOM 2237 C C . TRP A 1 283 ? -27.004 5.819 -17.334 1.00 79.56 283 TRP A C 1
ATOM 2239 O O . TRP A 1 283 ? -27.379 5.733 -18.502 1.00 79.56 283 TRP A O 1
ATOM 2249 N N . ARG A 1 284 ? -25.972 5.103 -16.871 1.00 76.75 284 ARG A N 1
ATOM 2250 C CA . ARG A 1 284 ? -25.189 4.133 -17.652 1.00 76.75 284 ARG A CA 1
ATOM 2251 C C . ARG A 1 284 ? -24.795 2.932 -16.778 1.00 76.75 284 ARG A C 1
ATOM 2253 O O . ARG A 1 284 ? -23.674 2.905 -16.262 1.00 76.75 284 ARG A O 1
ATOM 2260 N N . PRO A 1 285 ? -25.668 1.913 -16.658 1.00 66.00 285 PRO A N 1
ATOM 2261 C CA . PRO A 1 285 ? -25.465 0.769 -15.761 1.00 66.00 285 PRO A CA 1
ATOM 2262 C C . PRO A 1 285 ? -24.137 0.022 -15.972 1.00 66.00 285 PRO A C 1
ATOM 2264 O O . PRO A 1 285 ? -23.549 -0.482 -15.019 1.00 66.00 285 PRO A O 1
ATOM 2267 N N . GLY A 1 286 ? -23.605 0.021 -17.201 1.00 60.38 286 GLY A N 1
ATOM 2268 C CA . GLY A 1 286 ? -22.319 -0.605 -17.532 1.00 60.38 286 GLY A CA 1
ATOM 2269 C C . GLY A 1 286 ? -21.076 0.075 -16.936 1.00 60.38 286 GLY A C 1
ATOM 2270 O O . GLY A 1 286 ? -20.023 -0.547 -16.886 1.00 60.38 286 GLY A O 1
ATOM 2271 N N . LEU A 1 287 ? -21.171 1.320 -16.448 1.00 58.66 287 LEU A N 1
ATOM 2272 C CA . LEU A 1 287 ? -20.036 2.039 -15.842 1.00 58.66 287 LEU A CA 1
ATOM 2273 C C . LEU A 1 287 ? -19.861 1.759 -14.336 1.00 58.66 287 LEU A C 1
ATOM 2275 O O . LEU A 1 287 ? -18.940 2.293 -13.719 1.00 58.66 287 LEU A O 1
ATOM 2279 N N . ALA A 1 288 ? -20.738 0.956 -13.724 1.00 55.25 288 ALA A N 1
ATOM 2280 C CA . ALA A 1 288 ? -20.925 0.958 -12.272 1.00 55.25 288 ALA A CA 1
ATOM 2281 C C . ALA A 1 288 ? -20.962 -0.409 -11.589 1.00 55.25 288 ALA A C 1
ATOM 2283 O O . ALA A 1 288 ? -21.295 -0.481 -10.406 1.00 55.25 288 ALA A O 1
ATOM 2284 N N . ALA A 1 289 ? -20.590 -1.478 -12.292 1.00 50.97 289 ALA A N 1
ATOM 2285 C CA . ALA A 1 289 ? -20.696 -2.856 -11.803 1.00 50.97 289 ALA A CA 1
ATOM 2286 C C . ALA A 1 289 ? -19.937 -3.154 -10.485 1.00 50.97 289 ALA A C 1
ATOM 2288 O O . ALA A 1 289 ? -20.118 -4.218 -9.912 1.00 50.97 289 ALA A O 1
ATOM 2289 N N . HIS A 1 290 ? -19.144 -2.214 -9.958 1.00 53.97 290 HIS A N 1
ATOM 2290 C CA . HIS A 1 290 ? -18.357 -2.368 -8.726 1.00 53.97 290 HIS A CA 1
ATOM 2291 C C . HIS A 1 290 ? -18.769 -1.382 -7.616 1.00 53.97 290 HIS A C 1
ATOM 2293 O O . HIS A 1 290 ? -17.986 -1.029 -6.734 1.00 53.97 290 HIS A O 1
ATOM 2299 N N . ALA A 1 291 ? -20.009 -0.889 -7.647 1.00 52.28 291 ALA A N 1
ATOM 2300 C CA . ALA A 1 291 ? -20.553 0.007 -6.633 1.00 52.28 291 ALA A CA 1
ATOM 2301 C C . ALA A 1 291 ? -21.038 -0.746 -5.372 1.00 52.28 291 ALA A C 1
ATOM 2303 O O . ALA A 1 291 ? -22.119 -0.474 -4.855 1.00 52.28 291 ALA A O 1
ATOM 2304 N N . GLY A 1 292 ? -20.219 -1.611 -4.772 1.00 60.09 292 GLY A N 1
ATOM 2305 C CA . GLY A 1 292 ? -20.437 -2.063 -3.390 1.00 60.09 292 GLY A CA 1
ATOM 2306 C C . GLY A 1 292 ? -19.898 -1.022 -2.406 1.00 60.09 292 GLY A C 1
ATOM 2307 O O . GLY A 1 292 ? -18.742 -0.637 -2.525 1.00 60.09 292 GLY A O 1
ATOM 2308 N N . ASN A 1 293 ? -20.717 -0.492 -1.487 1.00 70.19 293 ASN A N 1
ATOM 2309 C CA . ASN A 1 293 ? -20.230 0.300 -0.331 1.00 70.19 293 ASN A CA 1
ATOM 2310 C C . ASN A 1 293 ? -19.583 -0.591 0.739 1.00 70.19 293 ASN A C 1
ATOM 2312 O O . ASN A 1 293 ? -19.101 -0.084 1.747 1.00 70.19 293 ASN A O 1
ATOM 2316 N N . ALA A 1 294 ? -19.630 -1.906 0.535 1.00 90.62 294 ALA A N 1
ATOM 2317 C CA . ALA A 1 294 ? -19.075 -2.865 1.456 1.00 90.62 294 ALA A CA 1
ATOM 2318 C C . ALA A 1 294 ? -17.562 -2.686 1.562 1.00 90.62 294 ALA A C 1
ATOM 2320 O O . ALA A 1 294 ? -16.874 -2.321 0.598 1.00 90.62 294 ALA A O 1
ATOM 2321 N N . SER A 1 295 ? -17.084 -2.941 2.767 1.00 95.12 295 SER A N 1
ATOM 2322 C CA . SER A 1 295 ? -15.683 -3.197 3.007 1.00 95.12 295 SER A CA 1
ATOM 2323 C C . SER A 1 295 ? -15.271 -4.494 2.301 1.00 95.12 295 SER A C 1
ATOM 2325 O O . SER A 1 295 ? -16.088 -5.407 2.176 1.00 95.12 295 SER A O 1
ATOM 2327 N N . ASP A 1 296 ? -14.030 -4.581 1.831 1.00 95.50 296 ASP A N 1
ATOM 2328 C CA . ASP A 1 296 ? -13.485 -5.799 1.221 1.00 95.50 296 ASP A CA 1
ATOM 2329 C C . ASP A 1 296 ? -12.212 -6.264 1.926 1.00 95.50 296 ASP A C 1
ATOM 2331 O O . ASP A 1 296 ? -11.670 -5.569 2.790 1.00 95.50 296 ASP A O 1
ATOM 2335 N N . PHE A 1 297 ? -11.752 -7.468 1.586 1.0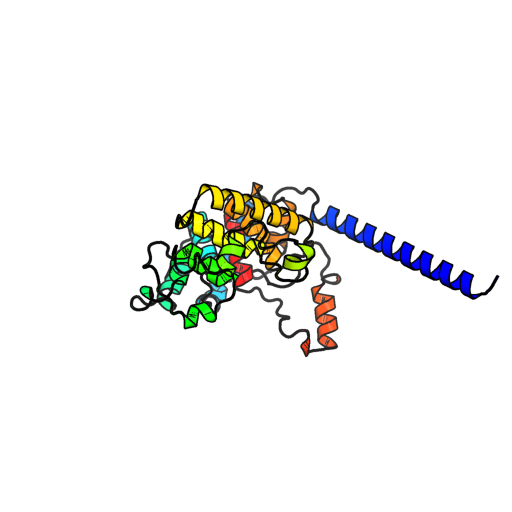0 96.94 297 PHE A N 1
ATOM 2336 C CA . PHE A 1 297 ? -10.567 -8.044 2.207 1.00 96.94 297 PHE A CA 1
ATOM 2337 C C . PHE A 1 297 ? -9.300 -7.232 1.906 1.00 96.94 297 PHE A C 1
ATOM 2339 O O . PHE A 1 297 ? -8.518 -6.977 2.820 1.00 96.94 297 PHE A O 1
ATOM 2346 N N . HIS A 1 298 ? -9.133 -6.766 0.667 1.00 96.25 298 HIS A N 1
ATOM 2347 C CA . HIS A 1 298 ? -7.944 -6.044 0.225 1.00 96.25 298 HIS A CA 1
ATOM 2348 C C . HIS A 1 298 ? -7.718 -4.760 1.032 1.00 96.25 298 HIS A C 1
ATOM 2350 O O . HIS A 1 298 ? -6.701 -4.620 1.717 1.00 96.25 298 HIS A O 1
ATOM 2356 N N . ALA A 1 299 ? -8.687 -3.849 1.022 1.00 96.31 299 ALA A N 1
ATOM 2357 C CA . ALA A 1 299 ? -8.590 -2.595 1.753 1.00 96.31 299 ALA A CA 1
ATOM 2358 C C . ALA A 1 299 ? -8.591 -2.829 3.276 1.00 96.31 299 ALA A C 1
ATOM 2360 O O . ALA A 1 299 ? -7.915 -2.106 4.013 1.00 96.31 299 ALA A O 1
ATOM 2361 N N . SER A 1 300 ? -9.302 -3.854 3.769 1.00 97.94 300 SER A N 1
ATOM 2362 C CA . SER A 1 300 ? -9.353 -4.146 5.208 1.00 97.94 300 SER A CA 1
ATOM 2363 C C . SER A 1 300 ? -8.058 -4.741 5.757 1.00 97.94 300 SER A C 1
ATOM 2365 O O . SER A 1 300 ? -7.686 -4.405 6.879 1.00 97.94 300 SER A O 1
ATOM 2367 N N . ALA A 1 301 ? -7.332 -5.558 4.990 1.00 98.25 301 ALA A N 1
ATOM 2368 C CA . ALA A 1 301 ? -6.012 -6.058 5.383 1.00 98.25 301 ALA A CA 1
ATOM 2369 C C . ALA A 1 301 ? -4.994 -4.912 5.507 1.00 98.25 301 ALA A C 1
ATOM 2371 O O . ALA A 1 301 ? -4.256 -4.834 6.492 1.00 98.25 301 ALA A O 1
ATOM 2372 N N . GLN A 1 302 ? -5.021 -3.967 4.561 1.00 97.88 302 GLN A N 1
ATOM 2373 C CA . GLN A 1 302 ? -4.183 -2.768 4.612 1.00 97.88 302 GLN A CA 1
ATOM 2374 C C . GLN A 1 302 ? -4.534 -1.888 5.822 1.00 97.88 302 GLN A C 1
ATOM 2376 O O . GLN A 1 302 ? -3.652 -1.510 6.594 1.00 97.88 302 GLN A O 1
ATOM 2381 N N . GLY A 1 303 ? -5.823 -1.591 6.030 1.00 97.94 303 GLY A N 1
ATOM 2382 C CA . GLY A 1 303 ? -6.298 -0.798 7.170 1.00 97.94 303 GLY A CA 1
ATOM 2383 C C . GLY A 1 303 ? -5.990 -1.440 8.528 1.00 97.94 303 GLY A C 1
ATOM 2384 O O . GLY A 1 303 ? -5.590 -0.750 9.471 1.00 97.94 303 GLY A O 1
ATOM 2385 N N . LEU A 1 304 ? -6.094 -2.769 8.625 1.00 98.62 304 LEU A N 1
ATOM 2386 C CA . LEU A 1 304 ? -5.713 -3.536 9.812 1.00 98.62 304 LEU A CA 1
ATOM 2387 C C . LEU A 1 304 ? -4.231 -3.339 10.159 1.00 98.62 304 LEU A C 1
ATOM 2389 O O . LEU A 1 304 ? -3.912 -3.012 11.301 1.00 98.62 304 LEU A O 1
ATOM 2393 N N . LEU A 1 305 ? -3.321 -3.485 9.192 1.00 98.25 305 LEU A N 1
ATOM 2394 C CA . LEU A 1 305 ? -1.893 -3.308 9.460 1.00 98.25 305 LEU A CA 1
ATOM 2395 C C . LEU A 1 305 ? -1.540 -1.844 9.771 1.00 98.25 305 LEU A C 1
ATOM 2397 O O . LEU A 1 305 ? -0.775 -1.589 10.701 1.00 98.25 305 LEU A O 1
ATOM 2401 N N . ILE A 1 306 ? -2.153 -0.874 9.082 1.00 98.12 306 ILE A N 1
ATOM 2402 C CA . ILE A 1 306 ? -1.992 0.556 9.402 1.00 98.12 306 ILE A CA 1
ATOM 2403 C C . ILE A 1 306 ? -2.383 0.831 10.862 1.00 98.12 306 ILE A C 1
ATOM 2405 O O . ILE A 1 306 ? -1.636 1.477 11.597 1.00 98.12 306 ILE A O 1
ATOM 2409 N N . THR A 1 307 ? -3.537 0.329 11.311 1.00 98.31 307 THR A N 1
ATOM 2410 C CA . THR A 1 307 ? -4.013 0.541 12.691 1.00 98.31 307 THR A CA 1
ATOM 2411 C C . THR A 1 307 ? -3.170 -0.201 13.733 1.00 98.31 307 THR A C 1
ATOM 2413 O O . THR A 1 307 ? -2.949 0.325 14.830 1.00 98.31 307 THR A O 1
ATOM 2416 N N . ALA A 1 308 ? -2.616 -1.367 13.390 1.00 97.88 308 ALA A N 1
ATOM 2417 C CA . ALA A 1 308 ? -1.651 -2.077 14.227 1.00 97.88 308 ALA A CA 1
ATOM 2418 C C . ALA A 1 308 ? -0.349 -1.274 14.411 1.00 97.88 308 ALA A C 1
ATOM 2420 O O . ALA A 1 308 ? 0.094 -1.084 15.543 1.00 97.88 308 ALA A O 1
ATOM 2421 N N . LEU A 1 309 ? 0.226 -0.744 13.325 1.00 97.00 309 LEU A N 1
ATOM 2422 C CA . LEU A 1 309 ? 1.426 0.103 13.359 1.00 97.00 309 LEU A CA 1
ATOM 2423 C C . LEU A 1 309 ? 1.179 1.414 14.126 1.00 97.00 309 LEU A C 1
ATOM 2425 O O . LEU A 1 309 ? 2.004 1.826 14.938 1.00 97.00 309 LEU A O 1
ATOM 2429 N N . ALA A 1 310 ? 0.019 2.044 13.924 1.00 96.69 310 ALA A N 1
ATOM 2430 C CA . ALA A 1 310 ? -0.352 3.311 14.559 1.00 96.69 310 ALA A CA 1
ATOM 2431 C C . ALA A 1 310 ? -0.686 3.219 16.059 1.00 96.69 310 ALA A C 1
ATOM 2433 O O . ALA A 1 310 ? -0.876 4.251 16.706 1.00 96.69 310 ALA A O 1
ATOM 2434 N N . SER A 1 311 ? -0.824 2.013 16.611 1.00 96.00 311 SER A N 1
ATOM 2435 C CA . SER A 1 311 ? -1.190 1.787 18.017 1.00 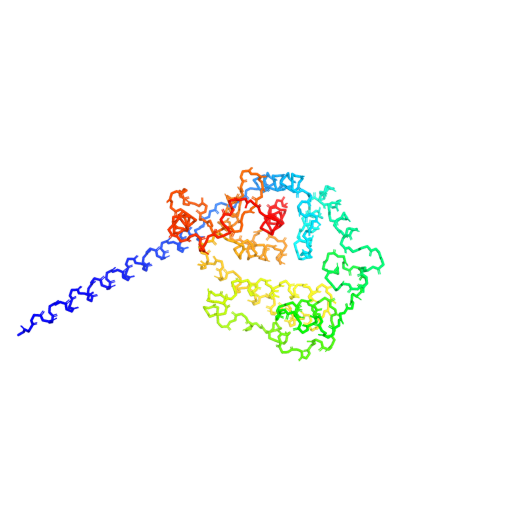96.00 311 SER A CA 1
ATOM 2436 C C . SER A 1 311 ? -0.040 1.247 18.876 1.00 96.00 311 SER A C 1
ATOM 2438 O O . SER A 1 311 ? -0.290 0.840 20.012 1.00 96.00 311 SER A O 1
ATOM 2440 N N . ARG A 1 312 ? 1.194 1.237 18.354 1.00 92.25 312 ARG A N 1
ATOM 2441 C CA . ARG A 1 312 ? 2.418 0.938 19.116 1.00 92.25 312 ARG A CA 1
ATOM 2442 C C . ARG A 1 312 ? 2.818 2.108 20.020 1.00 92.25 312 ARG A C 1
ATOM 2444 O O . ARG A 1 312 ? 3.193 1.861 21.183 1.00 92.25 312 ARG A O 1
#

Solvent-accessible surface area (backbone atoms only — not comparable to full-atom values): 16681 Å² total; per-residue (Å²): 137,62,76,66,64,58,55,54,52,51,52,52,51,49,52,53,51,51,51,51,52,52,50,52,51,49,51,51,46,45,48,64,66,64,40,92,54,79,61,71,48,47,65,58,22,40,54,51,27,53,33,24,53,51,26,48,65,77,39,40,77,66,51,58,70,60,81,59,35,72,48,51,30,31,40,46,51,28,13,63,76,66,66,36,65,66,48,45,50,49,49,54,52,33,45,56,70,77,36,41,87,91,49,35,51,52,35,54,58,52,32,66,60,39,69,90,47,58,82,28,52,82,50,71,72,59,58,72,70,46,55,55,67,52,52,28,38,50,27,18,70,62,56,41,70,81,44,63,74,34,68,49,29,51,38,57,71,37,75,56,56,45,52,63,47,70,58,41,23,74,69,57,41,68,48,45,50,52,56,43,41,51,26,38,53,37,13,63,72,65,60,34,75,61,60,68,59,43,50,56,34,36,54,51,34,52,52,52,39,54,53,48,56,62,70,52,76,52,44,24,47,55,45,50,48,40,51,34,50,39,21,59,76,66,74,29,50,83,62,39,60,33,42,57,54,48,46,55,63,60,49,43,44,94,71,23,25,18,40,61,53,62,38,46,71,89,51,58,76,91,70,28,65,49,50,58,48,55,49,51,18,75,80,37,64,89,80,36,88,77,77,65,88,55,53,42,64,71,35,24,27,47,51,32,28,41,21,40,53,43,40,112

pLDDT: mean 92.0, std 9.48, range [50.97, 98.75]

Nearest PDB structures (foldseek):
  3oxu-assembly1_B  TM=3.222E-01  e=3.461E-01  Homo sapiens